Protein AF-A0A914P7C2-F1 (afdb_monomer_lite)

Structure (mmCIF, N/CA/C/O backbone):
data_AF-A0A914P7C2-F1
#
_entry.id   AF-A0A914P7C2-F1
#
loop_
_atom_site.group_PDB
_atom_site.id
_atom_site.type_symbol
_atom_site.label_atom_id
_atom_site.label_alt_id
_atom_site.label_comp_id
_atom_site.label_asym_id
_atom_site.label_entity_id
_atom_site.label_seq_id
_atom_site.pdbx_PDB_ins_code
_atom_site.Cartn_x
_atom_site.Cartn_y
_atom_site.Cartn_z
_atom_site.occupancy
_atom_site.B_iso_or_equiv
_atom_site.auth_seq_id
_atom_site.auth_comp_id
_atom_site.auth_asym_id
_atom_site.auth_atom_id
_atom_site.pdbx_PDB_model_num
ATOM 1 N N . MET A 1 1 ? 55.456 2.959 -79.360 1.00 59.44 1 MET A N 1
ATOM 2 C CA . MET A 1 1 ? 54.226 3.600 -78.839 1.00 59.44 1 MET A CA 1
ATOM 3 C C . MET A 1 1 ? 54.480 5.093 -78.739 1.00 59.44 1 MET A C 1
ATOM 5 O O . MET A 1 1 ? 55.578 5.455 -78.333 1.00 59.44 1 MET A O 1
ATOM 9 N N . SER A 1 2 ? 53.543 5.953 -79.143 1.00 79.12 2 SER A N 1
ATOM 10 C CA . SER A 1 2 ? 53.735 7.403 -79.007 1.00 79.12 2 SER A CA 1
ATOM 11 C C . SER A 1 2 ? 53.519 7.828 -77.549 1.00 79.12 2 SER A C 1
ATOM 13 O O . SER A 1 2 ? 52.722 7.223 -76.829 1.00 79.12 2 SER A O 1
ATOM 15 N N . ALA A 1 3 ? 54.220 8.874 -77.104 1.00 76.31 3 ALA A N 1
ATOM 16 C CA . ALA A 1 3 ? 54.061 9.436 -75.757 1.00 76.31 3 ALA A CA 1
ATOM 17 C C . ALA A 1 3 ? 52.601 9.835 -75.455 1.00 76.31 3 ALA A C 1
ATOM 19 O O . ALA A 1 3 ? 52.146 9.729 -74.320 1.00 76.31 3 ALA A O 1
ATOM 20 N N . LEU A 1 4 ? 51.842 10.202 -76.494 1.00 76.00 4 LEU A N 1
ATOM 21 C CA . LEU A 1 4 ? 50.405 10.468 -76.430 1.00 76.00 4 LEU A CA 1
ATOM 22 C C . LEU A 1 4 ? 49.600 9.227 -76.021 1.00 76.00 4 LEU A C 1
ATOM 24 O O . LEU A 1 4 ? 48.748 9.329 -75.146 1.00 76.00 4 LEU A O 1
ATOM 28 N N . THR A 1 5 ? 49.880 8.047 -76.585 1.00 77.81 5 THR A N 1
ATOM 29 C CA . THR A 1 5 ? 49.164 6.809 -76.220 1.00 77.81 5 THR A CA 1
ATOM 30 C C . THR A 1 5 ? 49.389 6.438 -74.754 1.00 77.81 5 THR A C 1
ATOM 32 O O . THR A 1 5 ? 48.445 6.056 -74.067 1.00 77.81 5 THR A O 1
ATOM 35 N N . VAL A 1 6 ? 50.618 6.606 -74.258 1.00 78.19 6 VAL A N 1
ATOM 36 C CA . VAL A 1 6 ? 50.958 6.364 -72.847 1.00 78.19 6 VAL A CA 1
ATOM 37 C C . VAL A 1 6 ? 50.268 7.392 -71.942 1.00 78.19 6 VAL A C 1
ATOM 39 O O . VAL A 1 6 ? 49.657 7.017 -70.945 1.00 78.19 6 VAL A O 1
ATOM 42 N N . PHE A 1 7 ? 50.273 8.675 -72.316 1.00 82.44 7 PHE A N 1
ATOM 43 C CA . PHE A 1 7 ? 49.591 9.737 -71.570 1.00 82.44 7 PHE A CA 1
ATOM 44 C C . PHE A 1 7 ? 48.075 9.505 -71.457 1.00 82.44 7 PHE A C 1
ATOM 46 O O . PHE A 1 7 ? 47.521 9.573 -70.360 1.00 82.44 7 PHE A O 1
ATOM 53 N N . PHE A 1 8 ? 47.402 9.170 -72.563 1.00 83.56 8 PHE A N 1
ATOM 54 C CA . PHE A 1 8 ? 45.964 8.883 -72.558 1.00 83.56 8 PHE A CA 1
ATOM 55 C C . PHE A 1 8 ? 45.612 7.614 -71.771 1.00 83.56 8 PHE A C 1
ATOM 57 O O . PHE A 1 8 ? 44.562 7.574 -71.129 1.00 83.56 8 PHE A O 1
ATOM 64 N N . PHE A 1 9 ? 46.485 6.603 -71.773 1.00 84.31 9 PHE A N 1
ATOM 65 C CA . PHE A 1 9 ? 46.316 5.400 -70.956 1.00 84.31 9 PHE A CA 1
ATOM 66 C C . PHE A 1 9 ? 46.342 5.728 -69.453 1.00 84.31 9 PHE A C 1
ATOM 68 O O . PHE A 1 9 ? 45.381 5.424 -68.746 1.00 84.31 9 PHE A O 1
ATOM 75 N N . PHE A 1 10 ? 47.364 6.455 -68.983 1.00 84.56 10 PHE A N 1
ATOM 76 C CA . PHE A 1 10 ? 47.454 6.891 -67.582 1.00 84.56 10 PHE A CA 1
ATOM 77 C C . PHE A 1 10 ? 46.309 7.828 -67.176 1.00 84.56 10 PHE A C 1
ATOM 79 O O . PHE A 1 10 ? 45.803 7.747 -66.056 1.00 84.56 10 PHE A O 1
ATOM 86 N N . GLN A 1 11 ? 45.870 8.712 -68.076 1.00 86.12 11 GLN A N 1
ATOM 87 C CA . GLN A 1 11 ? 44.734 9.595 -67.816 1.00 86.12 11 GLN A CA 1
ATOM 88 C C . GLN A 1 11 ? 43.430 8.801 -67.645 1.00 86.12 11 GLN A C 1
ATOM 90 O O . GLN A 1 11 ? 42.646 9.091 -66.743 1.00 86.12 11 GLN A O 1
ATOM 95 N N . ARG A 1 12 ? 43.212 7.764 -68.464 1.00 86.94 12 ARG A N 1
ATOM 96 C CA . ARG A 1 12 ? 42.046 6.876 -68.360 1.00 86.94 12 ARG A CA 1
ATOM 97 C C . ARG A 1 12 ? 42.055 6.057 -67.068 1.00 86.94 12 ARG A C 1
ATOM 99 O O . ARG A 1 12 ? 41.010 5.954 -66.431 1.00 86.94 12 ARG A O 1
ATOM 106 N N . GLU A 1 13 ? 43.201 5.517 -66.652 1.00 89.25 13 GLU A N 1
ATOM 107 C CA . GLU A 1 13 ? 43.320 4.807 -65.367 1.00 89.25 13 GLU A CA 1
ATOM 108 C C . GLU A 1 13 ? 43.038 5.721 -64.171 1.00 89.25 13 GLU A C 1
ATOM 110 O O . GLU A 1 13 ? 42.287 5.338 -63.276 1.00 89.25 13 GLU A O 1
ATOM 115 N N . LYS A 1 14 ? 43.557 6.957 -64.173 1.00 90.00 14 LYS A N 1
ATOM 116 C CA . LYS A 1 14 ? 43.258 7.946 -63.123 1.00 90.00 14 LYS A CA 1
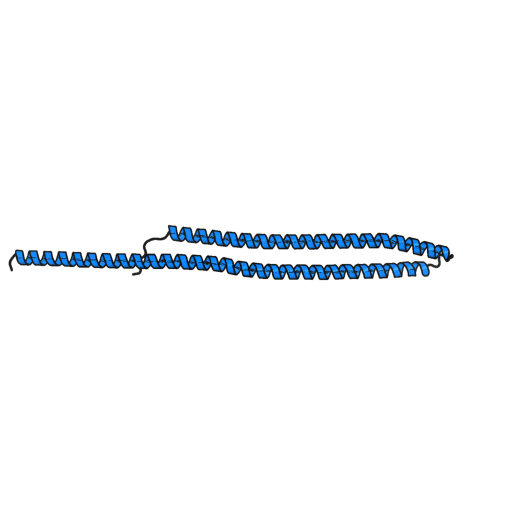ATOM 117 C C . LYS A 1 14 ? 41.770 8.271 -63.043 1.00 90.00 14 LYS A C 1
ATOM 119 O O . LYS A 1 14 ? 41.228 8.360 -61.944 1.00 90.00 14 LYS A O 1
ATOM 124 N N . ILE A 1 15 ? 41.111 8.424 -64.192 1.00 90.56 15 ILE A N 1
ATOM 125 C CA . ILE A 1 15 ? 39.665 8.658 -64.260 1.00 90.56 15 ILE A CA 1
ATOM 126 C C . ILE A 1 15 ? 38.902 7.457 -63.681 1.00 90.56 15 ILE A C 1
ATOM 128 O O . ILE A 1 15 ? 38.035 7.641 -62.833 1.00 90.56 15 ILE A O 1
ATOM 132 N N . LEU A 1 16 ? 39.243 6.228 -64.080 1.00 89.94 16 LEU A N 1
ATOM 133 C CA . LEU A 1 16 ? 38.602 5.013 -63.565 1.00 89.94 16 LEU A CA 1
ATOM 134 C C . LEU A 1 16 ? 38.805 4.838 -62.055 1.00 89.94 16 LEU A C 1
ATOM 136 O O . LEU A 1 16 ? 37.855 4.514 -61.345 1.00 89.94 16 LEU A O 1
ATOM 140 N N . LEU A 1 17 ? 40.012 5.101 -61.551 1.00 90.81 17 LEU A N 1
ATOM 141 C CA . LEU A 1 17 ? 40.320 5.032 -60.123 1.00 90.81 17 LEU A CA 1
ATOM 142 C C . LEU A 1 17 ? 39.567 6.111 -59.332 1.00 90.81 17 LEU A C 1
ATOM 144 O O . LEU A 1 17 ? 39.070 5.841 -58.239 1.00 90.81 17 LEU A O 1
ATOM 148 N N . TRP A 1 18 ? 39.405 7.310 -59.898 1.00 91.38 18 TRP A N 1
ATOM 149 C CA . TRP A 1 18 ? 38.552 8.354 -59.331 1.00 91.38 18 TRP A CA 1
ATOM 150 C C . TRP A 1 18 ? 37.076 7.929 -59.269 1.00 91.38 18 TRP A C 1
ATOM 152 O O . TRP A 1 18 ? 36.458 8.043 -58.214 1.00 91.38 18 TRP A O 1
ATOM 162 N N . TYR A 1 19 ? 36.522 7.359 -60.344 1.00 93.00 19 TYR A N 1
ATOM 163 C CA . TYR A 1 19 ? 35.145 6.845 -60.335 1.00 93.00 19 TYR A CA 1
ATOM 164 C C . TYR A 1 19 ? 34.950 5.707 -59.327 1.00 93.00 19 TYR A C 1
ATOM 166 O O . TYR A 1 19 ? 33.964 5.702 -58.591 1.00 93.00 19 TYR A O 1
ATOM 174 N N . LEU A 1 20 ? 35.893 4.765 -59.254 1.00 92.19 20 LEU A N 1
ATOM 175 C CA . LEU A 1 20 ? 35.826 3.642 -58.321 1.00 92.19 20 LEU A CA 1
ATOM 176 C C . LEU A 1 20 ? 35.884 4.124 -56.866 1.00 92.19 20 LEU A C 1
ATOM 178 O O . LEU A 1 20 ? 35.054 3.735 -56.049 1.00 92.19 20 LEU A O 1
ATOM 182 N N . THR A 1 21 ? 36.828 5.011 -56.544 1.00 91.56 21 THR A N 1
ATOM 183 C CA . THR A 1 21 ? 36.952 5.593 -55.197 1.00 91.56 21 THR A CA 1
ATOM 184 C C . THR A 1 21 ? 35.737 6.439 -54.815 1.00 91.56 21 THR A C 1
ATOM 186 O O . THR A 1 21 ? 35.291 6.362 -53.672 1.00 91.56 21 THR A O 1
ATOM 189 N N . ALA A 1 22 ? 35.158 7.198 -55.750 1.00 92.56 22 ALA A N 1
ATOM 190 C CA . ALA A 1 22 ? 33.919 7.941 -55.522 1.00 92.56 22 ALA A CA 1
ATOM 191 C C . ALA A 1 22 ? 32.724 7.007 -55.260 1.00 92.56 22 ALA A C 1
ATOM 193 O O . ALA A 1 22 ? 31.958 7.239 -54.325 1.00 92.56 22 ALA A O 1
ATOM 194 N N . SER A 1 23 ? 32.597 5.925 -56.032 1.00 94.00 23 SER A N 1
ATOM 195 C CA . SER A 1 23 ? 31.535 4.930 -55.860 1.00 94.00 23 SER A CA 1
ATOM 196 C C . SER A 1 23 ? 31.645 4.192 -54.522 1.00 94.00 23 SER A C 1
ATOM 198 O O . SER A 1 23 ? 30.653 4.096 -53.803 1.00 94.00 23 SER A O 1
ATOM 200 N N . ILE A 1 24 ? 32.851 3.762 -54.131 1.00 92.06 24 ILE A N 1
ATOM 201 C CA . ILE A 1 24 ? 33.096 3.120 -52.829 1.00 92.06 24 ILE A CA 1
ATOM 202 C C . ILE A 1 24 ? 32.783 4.085 -51.680 1.00 92.06 24 ILE A C 1
ATOM 204 O O . ILE A 1 24 ? 32.108 3.700 -50.732 1.00 92.06 24 ILE A O 1
ATOM 208 N N . ARG A 1 25 ? 33.212 5.352 -51.768 1.00 92.69 25 ARG A N 1
ATOM 209 C CA . ARG A 1 25 ? 32.885 6.366 -50.748 1.00 92.69 25 ARG A CA 1
ATOM 210 C C . ARG A 1 25 ? 31.382 6.582 -50.614 1.00 92.69 25 ARG A C 1
ATOM 212 O O . ARG A 1 25 ? 30.890 6.659 -49.495 1.00 92.69 25 ARG A O 1
ATOM 219 N N . SER A 1 26 ? 30.662 6.657 -51.734 1.00 93.94 26 SER A N 1
ATOM 220 C CA . SER A 1 26 ? 29.203 6.788 -51.718 1.00 93.94 26 SER A CA 1
ATOM 221 C C . SER A 1 26 ? 28.535 5.574 -51.079 1.00 93.94 26 SER A C 1
ATOM 223 O O . SER A 1 26 ? 27.607 5.748 -50.298 1.00 93.94 26 SER A O 1
ATOM 225 N N . LEU A 1 27 ? 29.006 4.361 -51.380 1.00 92.50 27 LEU A N 1
ATOM 226 C CA . LEU A 1 27 ? 28.456 3.139 -50.800 1.00 92.50 27 LEU A CA 1
ATOM 227 C C . LEU A 1 27 ? 28.681 3.086 -49.284 1.00 92.50 27 LEU A C 1
ATOM 229 O O . LEU A 1 27 ? 27.732 2.850 -48.545 1.00 92.50 27 LEU A O 1
ATOM 233 N N . VAL A 1 28 ? 29.904 3.368 -48.826 1.00 92.56 28 VAL A N 1
ATOM 234 C CA . VAL A 1 28 ? 30.242 3.402 -47.393 1.00 92.56 28 VAL A CA 1
ATOM 235 C C . VAL A 1 28 ? 29.433 4.478 -46.666 1.00 92.56 28 VAL A C 1
ATOM 237 O O . VAL A 1 28 ? 28.941 4.229 -45.567 1.00 92.56 28 VAL A O 1
ATOM 240 N N . SER A 1 29 ? 29.241 5.651 -47.280 1.00 91.12 29 SER A N 1
ATOM 241 C CA . SER A 1 29 ? 28.387 6.708 -46.724 1.00 91.12 29 SER A CA 1
ATOM 242 C C . SER A 1 29 ? 26.947 6.226 -46.557 1.00 91.12 29 SER A C 1
ATOM 244 O O . SER A 1 29 ? 26.407 6.312 -45.460 1.00 91.12 29 SER A O 1
ATOM 246 N N . ASN A 1 30 ? 26.357 5.646 -47.607 1.00 92.12 30 ASN A N 1
ATOM 247 C CA . ASN A 1 30 ? 24.984 5.142 -47.558 1.00 92.12 30 ASN A CA 1
ATOM 248 C C . ASN A 1 30 ? 24.820 4.046 -46.496 1.00 92.12 30 ASN A C 1
ATOM 250 O O . ASN A 1 30 ? 23.861 4.071 -45.733 1.00 92.12 30 ASN A O 1
ATOM 254 N N . GLN A 1 31 ? 25.772 3.113 -46.407 1.00 91.88 31 GLN A N 1
ATOM 255 C CA . GLN A 1 31 ? 25.755 2.059 -45.390 1.00 91.88 31 GLN A CA 1
ATOM 256 C C . GLN A 1 31 ? 25.860 2.627 -43.970 1.00 91.88 31 GLN A C 1
ATOM 258 O O . GLN A 1 31 ? 25.150 2.174 -43.076 1.00 91.88 31 GLN A O 1
ATOM 263 N N . THR A 1 32 ? 26.708 3.638 -43.767 1.00 92.00 32 THR A N 1
ATOM 264 C CA . THR A 1 32 ? 26.842 4.336 -42.478 1.00 92.00 32 THR A CA 1
ATOM 265 C C . THR A 1 32 ? 25.533 5.031 -42.097 1.00 92.00 32 THR A C 1
ATOM 267 O O . THR A 1 32 ? 25.097 4.939 -40.949 1.00 92.00 32 THR A O 1
ATOM 270 N N . ASP A 1 33 ? 24.864 5.679 -43.052 1.00 92.06 33 ASP A N 1
ATOM 271 C CA . ASP A 1 33 ? 23.585 6.358 -42.825 1.00 92.06 33 ASP A CA 1
ATOM 272 C C . ASP A 1 33 ? 22.452 5.372 -42.518 1.00 92.06 33 ASP A C 1
ATOM 274 O O . ASP A 1 33 ? 21.696 5.573 -41.564 1.00 92.06 33 ASP A O 1
ATOM 278 N N . GLU A 1 34 ? 22.335 4.291 -43.293 1.00 92.62 34 GLU A N 1
ATOM 279 C CA . GLU A 1 34 ? 21.343 3.235 -43.069 1.00 92.62 34 GLU A CA 1
ATOM 280 C C . GLU A 1 34 ? 21.534 2.570 -41.704 1.00 92.62 34 GLU A C 1
ATOM 282 O O . GLU A 1 34 ? 20.569 2.430 -40.946 1.00 92.62 34 GLU A O 1
ATOM 287 N N . TRP A 1 35 ? 22.776 2.220 -41.361 1.00 93.12 35 TRP A N 1
ATOM 288 C CA . TRP A 1 35 ? 23.108 1.630 -40.068 1.00 93.12 35 TRP A CA 1
ATOM 289 C C . TRP A 1 35 ? 22.781 2.579 -38.915 1.00 93.12 35 TRP A C 1
ATOM 291 O O . TRP A 1 35 ? 22.063 2.208 -37.986 1.00 93.12 35 TRP A O 1
ATOM 301 N N . SER A 1 36 ? 23.216 3.836 -39.017 1.00 90.81 36 SER A N 1
ATOM 302 C CA . SER A 1 36 ? 22.951 4.860 -38.003 1.00 90.81 36 SER A CA 1
ATOM 303 C C . SER A 1 36 ? 21.450 5.132 -37.829 1.00 90.81 36 SER A C 1
ATOM 305 O O . SER A 1 36 ? 20.978 5.345 -36.713 1.00 90.81 36 SER A O 1
ATOM 307 N N . ASN A 1 37 ? 20.668 5.117 -38.915 1.00 91.50 37 ASN A N 1
ATOM 308 C CA . ASN A 1 37 ? 19.209 5.242 -38.856 1.00 91.50 37 ASN A CA 1
ATOM 309 C C . ASN A 1 37 ? 18.554 4.040 -38.169 1.00 91.50 37 ASN A C 1
ATOM 311 O O . ASN A 1 37 ? 17.630 4.220 -37.374 1.00 91.50 37 ASN A O 1
ATOM 315 N N . ASN A 1 38 ? 19.023 2.827 -38.467 1.00 93.62 38 ASN A N 1
ATOM 316 C CA . ASN A 1 38 ? 18.517 1.619 -37.829 1.00 93.62 38 ASN A CA 1
ATOM 317 C C . ASN A 1 38 ? 18.796 1.631 -36.321 1.00 93.62 38 ASN A C 1
ATOM 319 O O . ASN A 1 38 ? 17.876 1.389 -35.542 1.00 93.62 38 ASN A O 1
ATOM 323 N N . LEU A 1 39 ? 20.016 1.997 -35.917 1.00 92.00 39 LEU A N 1
ATOM 324 C CA . LEU A 1 39 ? 20.395 2.096 -34.508 1.00 92.00 39 LEU A CA 1
ATOM 325 C C . LEU A 1 39 ? 19.504 3.095 -33.758 1.00 92.00 39 LEU A C 1
ATOM 327 O O . LEU A 1 39 ? 18.891 2.729 -32.762 1.00 92.00 39 LEU A O 1
ATOM 331 N N . ARG A 1 40 ? 19.313 4.307 -34.300 1.00 91.19 40 ARG A N 1
ATOM 332 C CA . ARG A 1 40 ? 18.415 5.315 -33.702 1.00 91.19 40 ARG A CA 1
ATOM 333 C C . ARG A 1 40 ? 16.975 4.827 -33.556 1.00 91.19 40 ARG A C 1
ATOM 335 O O . ARG A 1 40 ? 16.304 5.142 -32.573 1.00 91.19 40 ARG A O 1
ATOM 342 N N . ARG A 1 41 ? 16.469 4.079 -34.541 1.00 94.62 41 ARG A N 1
ATOM 343 C CA . ARG A 1 41 ? 15.129 3.483 -34.458 1.00 94.62 41 ARG A CA 1
ATOM 344 C C . ARG A 1 41 ? 15.068 2.448 -33.337 1.00 94.62 41 ARG A C 1
ATOM 346 O O . ARG A 1 41 ? 14.142 2.504 -32.538 1.00 94.62 41 ARG A O 1
ATOM 353 N N . GLN A 1 42 ? 16.048 1.549 -33.263 1.00 94.12 42 GLN A N 1
ATOM 354 C CA . GLN A 1 42 ? 16.113 0.530 -32.214 1.00 94.12 42 GLN A CA 1
ATOM 355 C C . GLN A 1 42 ? 16.226 1.153 -30.819 1.00 94.12 42 GLN A C 1
ATOM 357 O O . GLN A 1 42 ? 15.516 0.733 -29.912 1.00 94.12 42 GLN A O 1
ATOM 362 N N . GLU A 1 43 ? 17.051 2.186 -30.646 1.00 94.12 43 GLU A N 1
ATOM 363 C CA . GLU A 1 43 ? 17.157 2.931 -29.384 1.00 94.12 43 GLU A CA 1
ATOM 364 C C . GLU A 1 43 ? 15.805 3.512 -28.955 1.00 94.12 43 GLU A C 1
ATOM 366 O O . GLU A 1 43 ? 15.413 3.394 -27.794 1.00 94.12 43 GLU A O 1
ATOM 371 N N . LYS A 1 44 ? 15.057 4.096 -29.898 1.00 95.25 44 LYS A N 1
ATOM 372 C CA . LYS A 1 44 ? 13.716 4.624 -29.633 1.00 95.25 44 LYS A CA 1
ATOM 373 C C . LYS A 1 44 ? 12.714 3.521 -29.272 1.00 95.25 44 LYS A C 1
ATOM 375 O O . LYS A 1 44 ? 11.959 3.682 -28.319 1.00 95.25 44 LYS A O 1
ATOM 380 N N . GLU A 1 45 ? 12.704 2.415 -30.012 1.00 96.81 45 GLU A N 1
ATOM 381 C CA . GLU A 1 45 ? 11.828 1.267 -29.737 1.00 96.81 45 GLU A CA 1
ATOM 382 C C . GLU A 1 45 ? 12.109 0.670 -28.349 1.00 96.81 45 GLU A C 1
ATOM 384 O O . GLU A 1 45 ? 11.179 0.377 -27.597 1.00 96.81 45 GLU A O 1
ATOM 389 N N . LEU A 1 46 ? 13.387 0.540 -27.974 1.00 95.88 46 LEU A N 1
ATOM 390 C CA . LEU A 1 46 ? 13.795 0.074 -26.649 1.00 95.88 46 LEU A CA 1
ATOM 391 C C . LEU A 1 46 ? 13.337 1.030 -25.545 1.00 95.88 46 LEU A C 1
ATOM 393 O O . LEU A 1 46 ? 12.800 0.572 -24.539 1.00 95.88 46 LEU A O 1
ATOM 397 N N . PHE A 1 47 ? 13.499 2.338 -25.740 1.00 97.31 47 PHE A N 1
ATOM 398 C CA . PHE A 1 47 ? 13.023 3.356 -24.803 1.00 97.31 47 PHE A CA 1
ATOM 399 C C . PHE A 1 47 ? 11.501 3.297 -24.596 1.00 97.31 47 PHE A C 1
ATOM 401 O O . PHE A 1 47 ? 11.017 3.281 -23.462 1.00 97.31 47 PHE A O 1
ATOM 408 N N . GLU A 1 48 ? 10.724 3.220 -25.680 1.00 97.94 48 GLU A N 1
ATOM 409 C CA . GLU A 1 48 ? 9.263 3.104 -25.601 1.00 97.94 48 GLU A CA 1
ATOM 410 C C . GLU A 1 48 ? 8.841 1.813 -24.886 1.00 97.94 48 GLU A C 1
ATOM 412 O O . GLU A 1 48 ? 7.968 1.846 -24.013 1.00 97.94 48 GLU A O 1
ATOM 417 N N . LEU A 1 49 ? 9.512 0.694 -25.182 1.00 98.06 49 LEU A N 1
ATOM 418 C CA . LEU A 1 49 ? 9.287 -0.580 -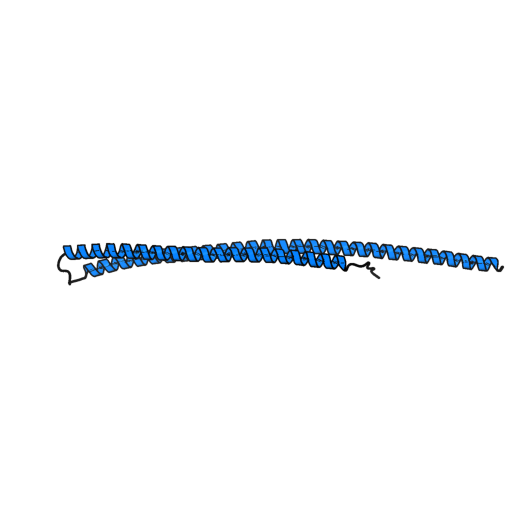24.504 1.00 98.06 49 LEU A CA 1
ATOM 419 C C . LEU A 1 49 ? 9.589 -0.489 -23.002 1.00 98.06 49 LEU A C 1
ATOM 421 O O . LEU A 1 49 ? 8.804 -0.986 -22.194 1.00 98.06 49 LEU A O 1
ATOM 425 N N . ARG A 1 50 ? 10.692 0.158 -22.608 1.00 97.88 50 ARG A N 1
ATOM 426 C CA . ARG A 1 50 ? 11.044 0.351 -21.193 1.00 97.88 50 ARG A CA 1
ATOM 427 C C . ARG A 1 50 ? 10.021 1.203 -20.458 1.00 97.88 50 ARG A C 1
ATOM 429 O O . ARG A 1 50 ? 9.588 0.816 -19.375 1.00 97.88 50 ARG A O 1
ATOM 436 N N . ARG A 1 51 ? 9.553 2.301 -21.057 1.00 98.19 51 ARG A N 1
ATOM 437 C CA . ARG A 1 51 ? 8.480 3.122 -20.469 1.00 98.19 51 ARG A CA 1
ATOM 438 C C . ARG A 1 51 ? 7.189 2.335 -20.270 1.00 98.19 51 ARG A C 1
ATOM 440 O O . ARG A 1 51 ? 6.554 2.476 -19.224 1.00 98.19 51 ARG A O 1
ATOM 447 N N . GLN A 1 52 ? 6.818 1.498 -21.239 1.00 98.44 52 GLN A N 1
ATOM 448 C CA . GLN A 1 52 ? 5.640 0.642 -21.116 1.00 98.44 52 GLN A CA 1
ATOM 449 C C . GLN A 1 52 ? 5.802 -0.368 -19.973 1.00 98.44 52 GLN A C 1
ATOM 451 O O . GLN A 1 52 ? 4.920 -0.464 -19.125 1.00 98.44 52 GLN A O 1
ATOM 456 N N . GLN A 1 53 ? 6.951 -1.047 -19.895 1.00 98.38 53 GLN A N 1
ATOM 457 C CA . GLN A 1 53 ? 7.250 -2.003 -18.823 1.00 98.38 53 GLN A CA 1
ATOM 458 C C . GLN A 1 53 ? 7.169 -1.360 -17.436 1.00 98.38 53 GLN A C 1
ATOM 460 O O . GLN A 1 53 ? 6.525 -1.918 -16.553 1.00 98.38 53 GLN A O 1
ATOM 465 N N . ILE A 1 54 ? 7.731 -0.158 -17.257 1.00 98.44 54 ILE A N 1
ATOM 466 C CA . ILE A 1 54 ? 7.634 0.587 -15.991 1.00 98.44 54 ILE A CA 1
ATOM 467 C C . ILE A 1 54 ? 6.166 0.844 -15.618 1.00 98.44 54 ILE A C 1
ATOM 469 O O . ILE A 1 54 ? 5.798 0.747 -14.445 1.00 98.44 54 ILE A O 1
ATOM 473 N N . SER A 1 55 ? 5.307 1.167 -16.592 1.00 98.19 55 SER A N 1
ATOM 474 C CA . SER A 1 55 ? 3.882 1.366 -16.310 1.00 98.19 55 SER A CA 1
ATOM 475 C C . SER A 1 55 ? 3.174 0.066 -15.942 1.00 98.19 55 SER A C 1
ATOM 477 O O . SER A 1 55 ? 2.434 0.057 -14.960 1.00 98.19 55 SER A O 1
ATOM 479 N N . ASP A 1 56 ? 3.422 -1.013 -16.682 1.00 98.44 56 ASP A N 1
ATOM 480 C CA . ASP A 1 56 ? 2.786 -2.314 -16.455 1.00 98.44 56 ASP A CA 1
ATOM 481 C C . ASP A 1 56 ? 3.186 -2.909 -15.094 1.00 98.44 56 ASP A C 1
ATOM 483 O O . ASP A 1 56 ? 2.339 -3.404 -14.344 1.00 98.44 56 ASP A O 1
ATOM 487 N N . GLU A 1 57 ? 4.473 -2.821 -14.739 1.00 98.25 57 GLU A N 1
ATOM 488 C CA . GLU A 1 57 ? 4.996 -3.246 -13.437 1.00 98.25 57 GLU A CA 1
ATOM 489 C C . GLU A 1 57 ? 4.350 -2.456 -12.299 1.00 98.25 57 GLU A C 1
ATOM 491 O O . GLU A 1 57 ? 3.890 -3.039 -11.314 1.00 98.25 57 GLU A O 1
ATOM 496 N N . TYR A 1 58 ? 4.251 -1.134 -12.450 1.00 98.56 58 TYR A N 1
ATOM 497 C CA . TYR A 1 58 ? 3.565 -0.287 -11.484 1.00 98.56 58 TYR A CA 1
ATOM 498 C C . TYR A 1 58 ? 2.087 -0.667 -11.324 1.00 98.56 58 TYR A C 1
ATOM 500 O O . TYR A 1 58 ? 1.608 -0.761 -10.193 1.00 98.56 58 TYR A O 1
ATOM 508 N N . ASP A 1 59 ? 1.356 -0.898 -12.418 1.00 98.50 59 ASP A N 1
ATOM 509 C CA . ASP A 1 59 ? -0.075 -1.211 -12.355 1.00 98.50 59 ASP A CA 1
ATOM 510 C C . ASP A 1 59 ? -0.306 -2.551 -11.635 1.00 98.50 59 ASP A C 1
ATOM 512 O O . ASP A 1 59 ? -1.210 -2.677 -10.797 1.00 98.50 59 ASP A O 1
ATOM 516 N N . LEU A 1 60 ? 0.566 -3.536 -11.880 1.00 98.50 60 LEU A N 1
ATOM 517 C CA . LEU A 1 60 ? 0.566 -4.807 -11.160 1.00 98.50 60 LEU A CA 1
ATOM 518 C C . LEU A 1 60 ? 0.882 -4.620 -9.670 1.00 98.50 60 LEU A C 1
ATOM 520 O O . LEU A 1 60 ? 0.152 -5.138 -8.819 1.00 98.50 60 LEU A O 1
ATOM 524 N N . LEU A 1 61 ? 1.940 -3.875 -9.341 1.00 98.56 61 LEU A N 1
ATOM 525 C CA . LEU A 1 61 ? 2.325 -3.597 -7.955 1.00 98.56 61 LEU A CA 1
ATOM 526 C C . LEU A 1 61 ? 1.219 -2.856 -7.203 1.00 98.56 61 LEU A C 1
ATOM 528 O O . LEU A 1 61 ? 0.903 -3.218 -6.069 1.00 98.56 61 LEU A O 1
ATOM 532 N N . LYS A 1 62 ? 0.574 -1.875 -7.840 1.00 98.56 62 LYS A N 1
ATOM 533 C CA . LYS A 1 62 ? -0.534 -1.116 -7.252 1.00 98.56 62 LYS A CA 1
ATOM 534 C C . LYS 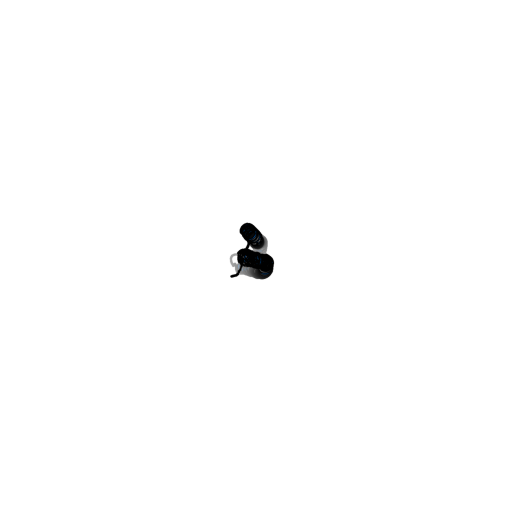A 1 62 ? -1.725 -2.016 -6.964 1.00 98.56 62 LYS A C 1
ATOM 536 O O . LYS A 1 62 ? -2.292 -1.941 -5.876 1.00 98.56 62 LYS A O 1
ATOM 541 N N . LYS A 1 63 ? -2.071 -2.915 -7.887 1.00 98.62 63 LYS A N 1
ATOM 542 C CA . LYS A 1 63 ? -3.127 -3.909 -7.664 1.00 98.62 63 LYS A CA 1
ATOM 543 C C . LYS A 1 63 ? -2.814 -4.808 -6.464 1.00 98.62 63 LYS A C 1
ATOM 545 O O . LYS A 1 63 ? -3.642 -4.929 -5.565 1.00 98.62 63 LYS A O 1
ATOM 550 N N . LEU A 1 64 ? -1.616 -5.395 -6.425 1.00 98.69 64 LEU A N 1
ATOM 551 C CA . LEU A 1 64 ? -1.190 -6.271 -5.327 1.00 98.69 64 LEU A CA 1
ATOM 552 C C . LEU A 1 64 ? -1.168 -5.537 -3.980 1.00 98.69 64 LEU A C 1
ATOM 554 O O . LEU A 1 64 ? -1.576 -6.098 -2.961 1.00 98.69 64 LEU A O 1
ATOM 558 N N . LEU A 1 65 ? -0.728 -4.277 -3.976 1.00 98.62 65 LEU A N 1
ATOM 559 C CA . LEU A 1 65 ? -0.734 -3.424 -2.795 1.00 98.62 65 LEU A CA 1
ATOM 560 C C . LEU A 1 65 ? -2.162 -3.203 -2.285 1.00 98.62 65 LEU A C 1
ATOM 562 O O . LEU A 1 65 ? -2.421 -3.450 -1.110 1.00 98.62 65 LEU A O 1
ATOM 566 N N . LEU A 1 66 ? -3.096 -2.799 -3.150 1.00 98.56 66 LEU A N 1
ATOM 567 C CA . LEU A 1 66 ? -4.494 -2.563 -2.770 1.00 98.56 66 LEU A CA 1
ATOM 568 C C . LEU A 1 66 ? -5.175 -3.835 -2.241 1.00 98.56 66 LEU A C 1
ATOM 570 O O . LEU A 1 66 ? -5.883 -3.783 -1.233 1.00 98.56 66 LEU A O 1
ATOM 574 N N . ASP A 1 67 ? -4.915 -4.988 -2.862 1.00 98.69 67 ASP A N 1
ATOM 575 C CA . ASP A 1 67 ? -5.425 -6.280 -2.391 1.00 98.69 67 ASP A CA 1
ATOM 576 C C . ASP A 1 67 ? -4.876 -6.623 -0.993 1.00 98.69 67 ASP A C 1
ATOM 578 O O . ASP A 1 67 ? -5.621 -7.037 -0.097 1.00 98.69 67 ASP A O 1
ATOM 582 N N . ALA A 1 68 ? -3.581 -6.392 -0.755 1.00 98.62 68 ALA A N 1
ATOM 583 C CA . ALA A 1 68 ? -2.971 -6.584 0.558 1.00 98.62 68 ALA A CA 1
ATOM 584 C C . ALA A 1 68 ? -3.537 -5.614 1.611 1.00 98.62 68 ALA A C 1
ATOM 586 O O . ALA A 1 68 ? -3.808 -6.021 2.744 1.00 98.62 68 ALA A O 1
ATOM 587 N N . GLN A 1 69 ? -3.748 -4.347 1.249 1.00 98.69 69 GLN A N 1
ATOM 588 C CA . GLN A 1 69 ? -4.337 -3.329 2.123 1.00 98.69 69 GLN A CA 1
ATOM 589 C C . GLN A 1 69 ? -5.771 -3.692 2.524 1.00 98.69 69 GLN A C 1
ATOM 591 O O . GLN A 1 69 ? -6.113 -3.638 3.710 1.00 98.69 69 GLN A O 1
ATOM 596 N N . LYS A 1 70 ? -6.582 -4.164 1.572 1.00 98.50 70 LYS A N 1
ATOM 597 C CA . LYS A 1 70 ? -7.928 -4.683 1.838 1.00 98.50 70 LYS A CA 1
ATOM 598 C C . LYS A 1 70 ? -7.899 -5.831 2.849 1.00 98.50 70 LYS A C 1
ATOM 600 O O . LYS A 1 70 ? -8.585 -5.764 3.867 1.00 98.50 70 LYS A O 1
ATOM 605 N N . ASN A 1 71 ? -7.041 -6.829 2.630 1.00 98.56 71 ASN A N 1
ATOM 606 C CA . ASN A 1 71 ? -6.899 -7.964 3.546 1.00 98.56 71 ASN A CA 1
ATOM 607 C C . ASN A 1 71 ? -6.471 -7.529 4.960 1.00 98.56 71 ASN A C 1
ATOM 609 O O . ASN A 1 71 ? -6.964 -8.060 5.958 1.00 98.56 71 ASN A O 1
ATOM 613 N N . GLN A 1 72 ? -5.576 -6.542 5.072 1.00 98.50 72 GLN A N 1
ATOM 614 C CA . GLN A 1 72 ? -5.173 -5.975 6.365 1.00 98.50 72 GLN A CA 1
ATOM 615 C C . GLN A 1 72 ? -6.345 -5.293 7.082 1.00 98.50 72 GLN A C 1
ATOM 617 O O . GLN A 1 72 ? -6.518 -5.488 8.287 1.00 98.50 72 GLN A O 1
ATOM 622 N N . MET A 1 73 ? -7.155 -4.521 6.352 1.00 98.31 73 MET A N 1
ATOM 623 C CA . MET A 1 73 ? -8.324 -3.839 6.905 1.00 98.31 73 MET A CA 1
ATOM 624 C C . MET A 1 73 ? -9.396 -4.832 7.366 1.00 98.31 73 MET A C 1
ATOM 626 O O . MET A 1 73 ? -9.927 -4.698 8.469 1.00 98.31 73 MET A O 1
ATOM 630 N N . ASP A 1 74 ? -9.680 -5.862 6.570 1.00 98.50 74 ASP A N 1
ATOM 631 C CA . ASP A 1 74 ? -10.661 -6.894 6.919 1.00 98.50 74 ASP A CA 1
ATOM 632 C C . ASP A 1 74 ? -10.205 -7.716 8.137 1.00 98.50 74 ASP A C 1
ATOM 634 O O . ASP A 1 74 ? -10.994 -7.997 9.048 1.00 98.50 74 ASP A O 1
ATOM 638 N N . SER A 1 75 ? -8.904 -8.016 8.227 1.00 98.38 75 SER A N 1
ATOM 639 C CA . SER A 1 75 ? -8.312 -8.641 9.414 1.00 98.38 75 SER A CA 1
ATOM 640 C C . SER A 1 75 ? -8.464 -7.764 10.661 1.00 98.38 75 SER A C 1
ATOM 642 O O . SER A 1 75 ? -8.824 -8.265 11.730 1.00 98.38 75 SER A O 1
ATOM 644 N N . LEU A 1 76 ? -8.224 -6.453 10.542 1.00 98.38 76 LEU A N 1
ATOM 645 C CA . LEU A 1 76 ? -8.396 -5.512 11.648 1.00 98.38 76 LEU A CA 1
ATOM 646 C C . LEU A 1 76 ? -9.861 -5.443 12.096 1.00 98.38 76 LEU A C 1
ATOM 648 O O . LEU A 1 76 ? -10.128 -5.564 13.290 1.00 98.38 76 LEU A O 1
ATOM 652 N N . LYS A 1 77 ? -10.810 -5.313 11.162 1.00 97.62 77 LYS A N 1
ATOM 653 C CA . LYS A 1 77 ? -12.252 -5.301 11.466 1.00 97.62 77 LYS A CA 1
ATOM 654 C C . LYS A 1 77 ? -12.677 -6.554 12.223 1.00 97.62 77 LYS A C 1
ATOM 656 O O . LYS A 1 77 ? -13.276 -6.441 13.287 1.00 97.62 77 LYS A O 1
ATOM 661 N N . THR A 1 78 ? -12.263 -7.727 11.746 1.00 98.44 78 THR A N 1
ATOM 662 C CA . THR A 1 78 ? -12.560 -9.009 12.403 1.00 98.44 78 THR A CA 1
ATOM 663 C C . THR A 1 78 ? -12.042 -9.036 13.846 1.00 98.44 78 THR A C 1
ATOM 665 O O . THR A 1 78 ? -12.753 -9.450 14.762 1.00 98.44 78 THR A O 1
ATOM 668 N N . LYS A 1 79 ? -10.815 -8.554 14.090 1.00 98.25 79 LYS A N 1
ATOM 669 C CA . LYS A 1 79 ? -10.252 -8.469 15.450 1.00 98.25 79 LYS A CA 1
ATOM 670 C C . LYS A 1 79 ? -11.061 -7.529 16.346 1.00 98.25 79 LYS A C 1
ATOM 672 O O . LYS A 1 79 ? -11.367 -7.890 17.479 1.00 98.25 79 LYS A O 1
ATOM 677 N N . LEU A 1 80 ? -11.439 -6.356 15.841 1.00 97.56 80 LEU A N 1
ATOM 678 C CA . LEU A 1 80 ? -12.220 -5.364 16.588 1.00 97.56 80 LEU A CA 1
ATOM 679 C C . LEU A 1 80 ? -13.641 -5.858 16.912 1.00 97.56 80 LEU A C 1
ATOM 681 O O . LEU A 1 80 ? -14.166 -5.587 17.996 1.00 97.56 80 LEU A O 1
ATOM 685 N N . GLU A 1 81 ? -14.257 -6.621 16.007 1.00 97.75 81 GLU A N 1
ATOM 686 C CA . GLU A 1 81 ? -15.543 -7.285 16.241 1.00 97.75 81 GLU A CA 1
ATOM 687 C C . GLU A 1 81 ? -15.447 -8.326 17.362 1.00 97.75 81 GLU A C 1
ATOM 689 O O . GLU A 1 81 ? -16.300 -8.351 18.256 1.00 97.75 81 GLU A O 1
ATOM 694 N N . VAL A 1 82 ? -14.385 -9.140 17.362 1.00 98.38 82 VAL A N 1
ATOM 695 C CA . VAL A 1 82 ? -14.108 -10.108 18.433 1.00 98.38 82 VAL A CA 1
ATOM 696 C C . VAL A 1 82 ? -13.876 -9.395 19.767 1.00 98.38 82 VAL A C 1
ATOM 698 O O . VAL A 1 82 ? -14.552 -9.731 20.737 1.00 98.38 82 VAL A O 1
ATOM 701 N N . GLU A 1 83 ? -13.030 -8.358 19.818 1.00 97.62 83 GLU A N 1
ATOM 702 C CA . GLU A 1 83 ? -12.803 -7.561 21.040 1.00 97.62 83 GLU A CA 1
ATOM 703 C C . GLU A 1 83 ? -14.117 -6.971 21.583 1.00 97.62 83 GLU A C 1
ATOM 705 O O . GLU A 1 83 ? -14.390 -7.013 22.785 1.00 97.62 83 GLU A O 1
ATOM 710 N N . THR A 1 84 ? -14.979 -6.466 20.696 1.00 97.81 84 THR A N 1
ATOM 711 C CA . THR A 1 84 ? -16.286 -5.905 21.068 1.00 97.81 84 THR A CA 1
ATOM 712 C C . THR A 1 84 ? -17.225 -6.967 21.634 1.00 97.81 84 THR A C 1
ATOM 714 O O . THR A 1 84 ? -17.939 -6.720 22.614 1.00 97.81 84 THR A O 1
ATOM 717 N N . ARG A 1 85 ? -17.257 -8.153 21.021 1.00 98.25 85 ARG A N 1
ATOM 718 C CA . ARG A 1 85 ? -18.060 -9.284 21.494 1.00 98.25 85 ARG A CA 1
ATOM 719 C C . ARG A 1 85 ? -17.584 -9.754 22.867 1.00 98.25 85 ARG A C 1
ATOM 721 O O . ARG A 1 85 ? -18.410 -9.939 23.763 1.00 98.25 85 ARG A O 1
ATOM 728 N N . ASP A 1 86 ? -16.278 -9.894 23.039 1.00 98.19 86 ASP A N 1
ATOM 729 C CA . ASP A 1 86 ? -15.673 -10.389 24.270 1.00 98.19 86 ASP A CA 1
ATOM 730 C C . ASP A 1 86 ? -15.869 -9.385 25.418 1.00 98.19 86 ASP A C 1
ATOM 732 O O . ASP A 1 86 ? -16.230 -9.787 26.527 1.00 98.19 86 ASP A O 1
ATOM 736 N N . LEU A 1 87 ? -15.787 -8.073 25.145 1.00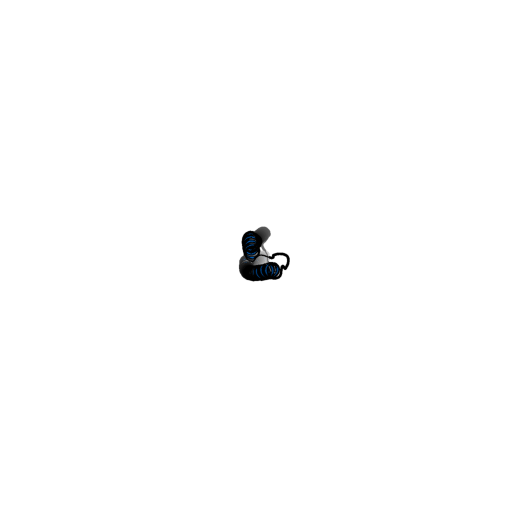 98.25 87 LEU A N 1
ATOM 737 C CA . LEU A 1 87 ? -16.144 -7.032 26.116 1.00 98.25 87 LEU A CA 1
ATOM 738 C C . LEU A 1 87 ? -17.608 -7.160 26.562 1.00 98.25 87 LEU A C 1
ATOM 740 O O . LEU A 1 87 ? -17.889 -7.173 27.759 1.00 98.25 87 LEU A O 1
ATOM 744 N N . LYS A 1 88 ? -18.559 -7.298 25.628 1.00 97.50 88 LYS A N 1
ATOM 745 C CA . LYS A 1 88 ? -19.986 -7.473 25.971 1.00 97.50 88 LYS A CA 1
ATOM 746 C C . LYS A 1 88 ? -20.217 -8.726 26.822 1.00 97.50 88 LYS A C 1
ATOM 748 O O . LYS A 1 88 ? -21.007 -8.692 27.772 1.00 97.50 88 LYS A O 1
ATOM 753 N N . GLN A 1 89 ? -19.522 -9.820 26.511 1.00 98.25 89 GLN A N 1
ATOM 754 C CA . GLN A 1 89 ? -19.595 -11.050 27.294 1.00 98.25 89 GLN A CA 1
ATOM 755 C C . GLN A 1 89 ? -19.025 -10.851 28.707 1.00 98.25 89 GLN A C 1
ATOM 757 O O . GLN A 1 89 ? -19.659 -11.265 29.680 1.00 98.25 89 GLN A O 1
ATOM 762 N N . ALA A 1 90 ? -17.882 -10.174 28.841 1.00 98.06 90 ALA A N 1
ATOM 763 C CA . ALA A 1 90 ? -17.275 -9.851 30.131 1.00 98.06 90 ALA A CA 1
ATOM 764 C C . ALA A 1 90 ? -18.187 -8.959 30.991 1.00 98.06 90 ALA A C 1
ATOM 766 O O . ALA A 1 90 ? -18.394 -9.250 32.169 1.00 98.06 90 ALA A O 1
ATOM 767 N N . GLN A 1 91 ? -18.806 -7.936 30.394 1.00 97.88 91 GLN A N 1
ATOM 768 C CA . GLN A 1 91 ? -19.779 -7.066 31.066 1.00 97.88 91 GLN A CA 1
ATOM 769 C C . GLN A 1 91 ? -20.995 -7.854 31.575 1.00 97.88 91 GLN A C 1
ATOM 771 O O . GLN A 1 91 ? -21.422 -7.675 32.717 1.00 97.88 91 GLN A O 1
ATOM 776 N N . THR A 1 92 ? -21.519 -8.777 30.762 1.00 97.12 92 THR A N 1
ATOM 777 C CA . THR A 1 92 ? -22.643 -9.644 31.154 1.00 97.12 92 THR A CA 1
ATOM 778 C C . THR A 1 92 ? -22.264 -10.542 32.332 1.00 97.12 92 THR A C 1
ATOM 780 O O . THR A 1 92 ? -22.978 -10.572 33.333 1.00 97.12 92 THR A O 1
ATOM 783 N N . ARG A 1 93 ? -21.107 -11.217 32.258 1.00 97.44 93 ARG A N 1
ATOM 784 C CA . ARG A 1 93 ? -20.594 -12.072 33.343 1.00 97.44 93 ARG A CA 1
ATOM 785 C C . ARG A 1 93 ? -20.406 -11.287 34.640 1.00 97.44 93 ARG A C 1
ATOM 787 O O . ARG A 1 93 ? -20.877 -11.731 35.681 1.00 97.44 93 ARG A O 1
ATOM 794 N N . LYS A 1 94 ? -19.793 -10.102 34.567 1.00 96.50 94 LYS A N 1
ATOM 795 C CA . LYS A 1 94 ? -19.600 -9.217 35.723 1.00 96.50 94 LYS A CA 1
ATOM 796 C C . LYS A 1 94 ? -20.930 -8.798 36.346 1.00 96.50 94 LYS A C 1
ATOM 798 O O . LYS A 1 94 ? -21.082 -8.871 37.555 1.00 96.50 94 LYS A O 1
ATOM 803 N N . SER A 1 95 ? -21.916 -8.412 35.536 1.00 95.31 95 SER A N 1
ATOM 804 C CA . SER A 1 95 ? -23.233 -8.022 36.053 1.00 95.31 95 SER A CA 1
ATOM 805 C C . SER A 1 95 ? -23.961 -9.174 36.756 1.00 95.31 95 SER A C 1
ATOM 807 O O . SER A 1 95 ? -24.668 -8.934 37.737 1.00 95.31 95 SER A O 1
ATOM 809 N N . MET A 1 96 ? -23.824 -10.406 36.252 1.00 96.12 96 MET A N 1
ATOM 810 C CA . MET A 1 96 ? -24.394 -11.597 36.891 1.00 96.12 96 MET A CA 1
ATOM 811 C C . MET A 1 96 ? -23.688 -11.910 38.213 1.00 96.12 96 MET A C 1
ATOM 813 O O . MET A 1 96 ? -24.358 -12.141 39.217 1.00 96.12 96 MET A O 1
ATOM 817 N N . GLU A 1 97 ? -22.355 -11.873 38.221 1.00 96.12 97 GLU A N 1
ATOM 818 C CA . GLU A 1 97 ? -21.540 -12.137 39.408 1.00 96.12 97 GLU A CA 1
ATOM 819 C C . GLU A 1 97 ? -21.783 -11.096 40.510 1.00 96.12 97 GLU A C 1
ATOM 821 O O . GLU A 1 97 ? -22.069 -11.471 41.642 1.00 96.12 97 GLU A O 1
ATOM 826 N N . ASP A 1 98 ? -21.804 -9.803 40.173 1.00 94.88 98 ASP A N 1
ATOM 827 C CA . ASP A 1 98 ? -22.112 -8.724 41.120 1.00 94.88 98 ASP A CA 1
ATOM 828 C C . ASP A 1 98 ? -23.502 -8.914 41.763 1.00 94.88 98 ASP A C 1
ATOM 830 O O . ASP A 1 98 ? -23.675 -8.723 42.966 1.00 94.88 98 ASP A O 1
ATOM 834 N N . THR A 1 99 ? -24.505 -9.329 40.976 1.00 93.19 99 THR A N 1
ATOM 835 C CA . THR A 1 99 ? -25.858 -9.600 41.500 1.00 93.19 99 THR A CA 1
ATOM 836 C C . THR A 1 99 ? -25.840 -10.799 42.451 1.00 93.19 99 THR A C 1
ATOM 838 O O . THR A 1 99 ? -26.375 -10.721 43.557 1.00 93.19 99 THR A O 1
ATOM 841 N N . ARG A 1 100 ? -25.155 -11.881 42.062 1.00 94.75 100 ARG A N 1
ATOM 842 C CA . ARG A 1 100 ? -25.013 -13.099 42.868 1.00 94.75 100 ARG A CA 1
ATOM 843 C C . ARG A 1 100 ? -24.269 -12.845 44.183 1.00 94.75 100 ARG A C 1
ATOM 845 O O . ARG A 1 100 ? -24.611 -13.440 45.204 1.00 94.75 100 ARG A O 1
ATOM 852 N N . GLN A 1 101 ? -23.271 -11.964 44.182 1.00 93.94 101 GLN A N 1
ATOM 853 C CA . GLN A 1 101 ? -22.541 -11.573 45.390 1.00 93.94 101 GLN A CA 1
ATOM 854 C C . GLN A 1 101 ? -23.445 -10.844 46.388 1.00 93.94 101 GLN A C 1
ATOM 856 O O . GLN A 1 101 ? -23.429 -11.181 47.569 1.00 93.94 101 GLN A O 1
ATOM 861 N N . ILE A 1 102 ? -24.290 -9.917 45.921 1.00 92.50 102 ILE A N 1
ATOM 862 C CA . ILE A 1 102 ? -25.249 -9.201 46.782 1.00 92.50 102 ILE A CA 1
ATOM 863 C C . ILE A 1 102 ? -26.319 -10.154 47.335 1.00 92.50 102 ILE A C 1
ATOM 865 O O . ILE A 1 102 ? -26.719 -10.043 48.495 1.00 92.50 102 ILE A O 1
ATOM 869 N N . GLU A 1 103 ? -26.782 -11.113 46.531 1.00 89.44 103 GLU A N 1
ATOM 870 C CA . GLU A 1 103 ? -27.764 -12.110 46.969 1.00 89.44 103 GLU A CA 1
ATOM 871 C C . GLU A 1 103 ? -27.219 -13.002 48.093 1.00 89.44 103 GLU A C 1
ATOM 873 O O . GLU A 1 103 ? -27.913 -13.218 49.096 1.00 89.44 103 GLU A O 1
ATOM 878 N N . ASN A 1 104 ? -25.969 -13.454 47.954 1.00 92.81 104 ASN A N 1
ATOM 879 C CA . ASN A 1 104 ? -25.285 -14.324 48.914 1.00 92.81 104 ASN A CA 1
ATOM 880 C C . ASN A 1 104 ? -24.714 -13.587 50.135 1.00 92.81 104 ASN A C 1
ATOM 882 O O . ASN A 1 104 ? -24.281 -14.240 51.088 1.00 92.81 104 ASN A O 1
ATOM 886 N N . ASP A 1 105 ? -24.726 -12.252 50.137 1.00 92.38 105 ASP A N 1
ATOM 887 C CA . ASP A 1 105 ? -24.267 -11.452 51.266 1.00 92.38 105 ASP A CA 1
ATOM 888 C C . ASP A 1 105 ? -25.205 -11.634 52.475 1.00 92.38 105 ASP A C 1
ATOM 890 O O . ASP A 1 105 ? -26.377 -11.232 52.477 1.00 92.38 105 ASP A O 1
ATOM 894 N N . ARG A 1 106 ? -24.675 -12.284 53.519 1.00 89.81 106 ARG A N 1
ATOM 895 C CA . ARG A 1 106 ? -25.382 -12.564 54.779 1.00 89.81 106 ARG A CA 1
ATOM 896 C C . ARG A 1 106 ? -25.430 -11.357 55.715 1.00 89.81 106 ARG A C 1
ATOM 898 O O . ARG A 1 106 ? -26.198 -11.381 56.670 1.00 89.81 106 ARG A O 1
ATOM 905 N N . THR A 1 107 ? -24.644 -10.311 55.456 1.00 88.25 107 THR A N 1
ATOM 906 C CA . THR A 1 107 ? -24.630 -9.088 56.276 1.00 88.25 107 THR A CA 1
ATOM 907 C C . THR A 1 107 ? -25.845 -8.191 56.013 1.00 88.25 107 THR A C 1
ATOM 909 O O . THR A 1 107 ? -26.147 -7.304 56.810 1.00 88.25 107 THR A O 1
ATOM 912 N N . ILE A 1 108 ? -26.588 -8.438 54.926 1.00 85.00 108 ILE A N 1
ATOM 913 C CA . ILE A 1 108 ? -27.779 -7.674 54.540 1.00 85.00 108 ILE A CA 1
ATOM 914 C C . ILE A 1 108 ? -29.042 -8.408 54.992 1.00 85.00 108 ILE A C 1
ATOM 916 O O . ILE A 1 108 ? -29.522 -9.322 54.320 1.00 85.00 108 ILE A O 1
ATOM 920 N N . ALA A 1 109 ? -29.600 -7.993 56.128 1.00 80.81 109 ALA A N 1
ATOM 921 C CA . ALA A 1 109 ? -30.744 -8.673 56.737 1.00 80.81 109 ALA A CA 1
ATOM 922 C C . ALA A 1 109 ? -32.093 -8.373 56.050 1.00 80.81 109 ALA A C 1
ATOM 924 O O . ALA A 1 109 ? -32.989 -9.213 56.065 1.00 80.81 109 ALA A O 1
ATOM 925 N N . SER A 1 110 ? -32.257 -7.191 55.438 1.00 88.88 110 SER A N 1
ATOM 926 C CA . SER A 1 110 ? -33.533 -6.769 54.841 1.00 88.88 110 SER A CA 1
ATOM 927 C C . SER A 1 110 ? -33.566 -6.962 53.326 1.00 88.88 110 SER A C 1
ATOM 929 O O . SER A 1 110 ? -32.660 -6.535 52.608 1.00 88.88 110 SER A O 1
ATOM 931 N N . ARG A 1 111 ? -34.672 -7.527 52.824 1.00 88.12 111 ARG A N 1
ATOM 932 C CA . ARG A 1 111 ? -34.955 -7.649 51.385 1.00 88.12 111 ARG A CA 1
ATOM 933 C C . ARG A 1 111 ? -34.931 -6.290 50.677 1.00 88.12 111 ARG A C 1
ATOM 935 O O . ARG A 1 111 ? -34.377 -6.196 49.588 1.00 88.12 111 ARG A O 1
ATOM 942 N N . ALA A 1 112 ? -35.467 -5.250 51.318 1.00 91.19 112 ALA A N 1
ATOM 943 C CA . ALA A 1 112 ? -35.486 -3.895 50.766 1.00 91.19 112 ALA A CA 1
ATOM 944 C C . ALA A 1 112 ? -34.068 -3.318 50.600 1.00 91.19 112 ALA A C 1
ATOM 946 O O . ALA A 1 112 ? -33.771 -2.672 49.600 1.00 91.19 112 ALA A O 1
ATOM 947 N N . GLU A 1 113 ? -33.168 -3.606 51.546 1.00 91.56 113 GLU A N 1
ATOM 948 C CA . GLU A 1 113 ? -31.768 -3.175 51.464 1.00 91.56 113 GLU A CA 1
ATOM 949 C C . GLU A 1 113 ? -31.007 -3.939 50.367 1.00 91.56 113 GLU A C 1
ATOM 951 O O . GLU A 1 113 ? -30.244 -3.331 49.616 1.00 91.56 113 GLU A O 1
ATOM 956 N N . LYS A 1 114 ? -31.255 -5.252 50.212 1.00 92.06 114 LYS A N 1
ATOM 957 C CA . LYS A 1 114 ? -30.687 -6.041 49.101 1.00 92.06 114 LYS A CA 1
ATOM 958 C C . LYS A 1 114 ? -31.106 -5.473 47.749 1.00 92.06 114 LYS A C 1
ATOM 960 O O . LYS A 1 114 ? -30.265 -5.270 46.878 1.00 92.06 114 LYS A O 1
ATOM 965 N N . GLU A 1 115 ? -32.390 -5.168 47.585 1.00 92.62 115 GLU A N 1
ATOM 966 C CA . GLU A 1 115 ? -32.923 -4.599 46.347 1.00 92.62 115 GLU A CA 1
ATOM 967 C C . GLU A 1 115 ? -32.347 -3.204 46.059 1.00 92.62 115 GLU A C 1
ATOM 969 O O . GLU A 1 115 ? -31.949 -2.927 44.922 1.00 92.62 115 GLU A O 1
ATOM 974 N N . ARG A 1 116 ? -32.183 -2.365 47.096 1.00 95.00 116 ARG A N 1
ATOM 975 C CA . ARG A 1 116 ? -31.497 -1.070 46.975 1.00 95.00 116 ARG A CA 1
ATOM 976 C C . ARG A 1 116 ? -30.056 -1.240 46.484 1.00 95.00 116 ARG A C 1
ATOM 978 O O . ARG A 1 116 ? -29.678 -0.602 45.502 1.00 95.00 116 ARG A O 1
ATOM 985 N N . ARG A 1 117 ? -29.274 -2.148 47.086 1.00 94.00 117 ARG A N 1
ATOM 986 C CA . ARG A 1 117 ? -27.879 -2.410 46.673 1.00 94.00 117 ARG A CA 1
ATOM 987 C C . ARG A 1 117 ? -27.758 -2.980 45.265 1.00 94.00 117 ARG A C 1
ATOM 989 O O . ARG A 1 117 ? -26.835 -2.603 44.539 1.00 94.00 117 ARG A O 1
ATOM 996 N N . VAL A 1 118 ? -28.679 -3.854 44.852 1.00 93.75 118 VAL A N 1
ATOM 997 C CA . VAL A 1 118 ? -28.729 -4.356 43.469 1.00 93.75 118 VAL A CA 1
ATOM 998 C C . VAL A 1 118 ? -28.970 -3.201 42.496 1.00 93.75 118 VAL A C 1
ATOM 1000 O O . VAL A 1 118 ? -28.292 -3.124 41.471 1.00 93.75 118 VAL A O 1
ATOM 1003 N N . LYS A 1 119 ? -29.893 -2.282 42.809 1.00 95.00 119 LYS A N 1
ATOM 1004 C CA . LYS A 1 119 ? -30.174 -1.112 41.964 1.00 95.00 119 LYS A CA 1
ATOM 1005 C C . LYS A 1 119 ? -28.961 -0.185 41.846 1.00 95.00 119 LYS A C 1
ATOM 1007 O O . LYS A 1 119 ? -28.540 0.110 40.730 1.00 95.00 119 LYS A O 1
ATOM 1012 N N . GLU A 1 120 ? -28.355 0.195 42.969 1.00 95.12 120 GLU A N 1
ATOM 1013 C CA . GLU A 1 120 ? -27.146 1.035 43.003 1.00 95.12 120 GLU A CA 1
ATOM 1014 C C . GLU A 1 120 ? -25.991 0.397 42.210 1.00 95.12 120 GLU A C 1
ATOM 1016 O O . GLU A 1 120 ? -25.314 1.053 41.415 1.00 95.12 120 GLU A O 1
ATOM 1021 N N . THR A 1 121 ? -25.799 -0.916 42.363 1.00 95.19 121 THR A N 1
ATOM 1022 C CA . THR A 1 121 ? -24.768 -1.671 41.639 1.00 95.19 121 THR A CA 1
ATOM 1023 C C . THR A 1 121 ? -25.032 -1.719 40.137 1.00 95.19 121 THR A C 1
ATOM 1025 O O . THR A 1 121 ? -24.103 -1.526 39.351 1.00 95.19 121 THR A O 1
ATOM 1028 N N . LYS A 1 122 ? -26.286 -1.913 39.714 1.00 94.56 122 LYS A N 1
ATOM 1029 C CA . LYS A 1 122 ? -26.673 -1.871 38.295 1.00 94.56 122 LYS A CA 1
ATOM 1030 C C . LYS A 1 122 ? -26.438 -0.491 37.684 1.00 94.56 122 LYS A C 1
ATOM 1032 O O . LYS A 1 122 ? -25.882 -0.408 36.591 1.00 94.56 122 LYS A O 1
ATOM 1037 N N . GLU A 1 123 ? -26.798 0.582 38.386 1.00 96.31 123 GLU A N 1
ATOM 1038 C CA . GLU A 1 123 ? -26.548 1.958 37.935 1.00 96.31 123 GLU A CA 1
ATOM 1039 C C . GLU A 1 123 ? -25.046 2.250 37.805 1.00 96.31 123 GLU A C 1
ATOM 1041 O O . GLU A 1 123 ? -24.598 2.803 36.795 1.00 96.31 123 GLU A O 1
ATOM 1046 N N . ARG A 1 124 ? -24.243 1.815 38.786 1.00 96.06 124 ARG A N 1
ATOM 1047 C CA . ARG A 1 124 ? -22.776 1.918 38.743 1.00 96.06 124 ARG A CA 1
ATOM 1048 C C . ARG A 1 124 ? -22.191 1.134 37.565 1.00 96.06 124 ARG A C 1
ATOM 1050 O O . ARG A 1 124 ? -21.348 1.662 36.839 1.00 96.06 124 ARG A O 1
ATOM 1057 N N . ASN A 1 125 ? -22.634 -0.105 37.360 1.00 96.19 125 ASN A N 1
ATOM 1058 C CA . ASN A 1 125 ? -22.166 -0.954 36.266 1.00 96.19 125 ASN A CA 1
ATOM 1059 C C . ASN A 1 125 ? -22.546 -0.385 34.898 1.00 96.19 125 ASN A C 1
ATOM 1061 O O . ASN A 1 125 ? -21.713 -0.400 33.999 1.00 96.19 125 ASN A O 1
ATOM 1065 N N . LEU A 1 126 ? -23.744 0.187 34.743 1.00 96.25 126 LEU A N 1
ATOM 1066 C CA . LEU A 1 126 ? -24.155 0.823 33.492 1.00 96.25 126 LEU A CA 1
ATOM 1067 C C . LEU A 1 126 ? -23.207 1.963 33.097 1.00 96.25 126 LEU A C 1
ATOM 1069 O O . LEU A 1 126 ? -22.748 2.000 31.956 1.00 96.25 126 LEU A O 1
ATOM 1073 N N . LYS A 1 127 ? -22.870 2.855 34.040 1.00 97.19 127 LYS A N 1
ATOM 1074 C CA . LYS A 1 127 ? -21.917 3.951 33.791 1.00 97.19 127 LYS A CA 1
ATOM 1075 C C . LYS A 1 127 ? -20.552 3.414 33.363 1.00 97.19 127 LYS A C 1
ATOM 1077 O O . LYS A 1 127 ? -20.017 3.845 32.347 1.00 97.19 127 LYS A O 1
ATOM 1082 N N . LEU A 1 128 ? -20.027 2.432 34.097 1.00 97.19 128 LEU A N 1
ATOM 1083 C CA . LEU A 1 128 ? -18.749 1.795 33.780 1.00 97.19 128 LEU A CA 1
ATOM 1084 C C . LEU A 1 128 ? -18.762 1.159 32.379 1.00 97.19 128 LEU A C 1
ATOM 1086 O O . LEU A 1 128 ? -17.855 1.388 31.586 1.00 97.19 128 LEU A O 1
ATOM 1090 N N . PHE A 1 129 ? -19.809 0.400 32.051 1.00 98.25 129 PHE A N 1
ATOM 1091 C CA . PHE A 1 129 ? -19.910 -0.316 30.781 1.00 98.25 129 PHE A CA 1
ATOM 1092 C C . PHE A 1 129 ? -20.019 0.613 29.578 1.00 98.25 129 PHE A C 1
ATOM 1094 O O . PHE A 1 129 ? -19.489 0.295 28.512 1.00 98.25 129 PHE A O 1
ATOM 1101 N N . VAL A 1 130 ? -20.703 1.747 29.736 1.00 97.75 130 VAL A N 1
ATOM 1102 C CA . VAL A 1 130 ? -20.768 2.785 28.704 1.00 97.75 130 VAL A CA 1
ATOM 1103 C C . VAL A 1 130 ? -19.381 3.370 28.453 1.00 97.75 130 VAL A C 1
ATOM 1105 O O . VAL A 1 130 ? -18.967 3.448 27.299 1.00 97.75 130 VAL A O 1
ATOM 1108 N N . GLU A 1 131 ? -18.639 3.719 29.504 1.00 97.94 131 GLU A N 1
ATOM 1109 C CA . GLU A 1 131 ? -17.292 4.284 29.362 1.00 97.94 131 GLU A CA 1
ATOM 1110 C C . GLU A 1 131 ? -16.288 3.279 28.774 1.00 97.94 131 GLU A C 1
ATOM 1112 O O . GLU A 1 131 ? -15.517 3.626 27.881 1.00 97.94 131 GLU A O 1
ATOM 1117 N N . GLU A 1 132 ? -16.344 2.005 29.173 1.00 97.94 132 GLU A N 1
ATOM 1118 C CA . GLU A 1 132 ? -15.533 0.939 28.564 1.00 97.94 132 GLU A CA 1
ATOM 1119 C C . GLU A 1 132 ? -15.812 0.788 27.063 1.00 97.94 132 GLU A C 1
ATOM 1121 O O . GLU A 1 132 ? -14.881 0.686 26.263 1.00 97.94 132 GLU A O 1
ATOM 1126 N N . ARG A 1 133 ? -17.091 0.813 26.663 1.00 97.81 133 ARG A N 1
ATOM 1127 C CA . ARG A 1 133 ? -17.486 0.727 25.249 1.00 97.81 133 ARG A CA 1
ATOM 1128 C C . ARG A 1 133 ? -17.033 1.948 24.459 1.00 97.81 133 ARG A C 1
ATOM 1130 O O . ARG A 1 133 ? -16.530 1.777 23.354 1.00 97.81 133 ARG A O 1
ATOM 1137 N N . LYS A 1 134 ? -17.167 3.157 25.017 1.00 98.12 134 LYS A N 1
ATOM 1138 C CA . LYS A 1 134 ? -16.655 4.388 24.392 1.00 98.12 134 LYS A CA 1
ATOM 1139 C C . LYS A 1 134 ? -15.146 4.318 24.190 1.00 98.12 134 LYS A C 1
ATOM 1141 O O . LYS A 1 134 ? -14.663 4.612 23.103 1.00 98.12 134 LYS A O 1
ATOM 1146 N N . ARG A 1 135 ? -14.405 3.883 25.212 1.00 98.00 135 ARG A N 1
ATOM 1147 C CA . ARG A 1 135 ? -12.949 3.730 25.130 1.00 98.00 135 ARG A CA 1
ATOM 1148 C C . ARG A 1 135 ? -12.550 2.712 24.063 1.00 98.00 135 ARG A C 1
ATOM 1150 O O . ARG A 1 135 ? -11.609 2.968 23.317 1.00 98.00 135 ARG A O 1
ATOM 1157 N N . LEU A 1 136 ? -13.255 1.583 23.979 1.00 97.94 136 LEU A N 1
ATOM 1158 C CA . LEU A 1 136 ? -12.996 0.577 22.950 1.00 97.94 136 LEU A CA 1
ATOM 1159 C C . LEU A 1 136 ? -13.313 1.107 21.544 1.00 97.94 136 LEU A C 1
ATOM 1161 O O . LEU A 1 136 ? -12.513 0.901 20.638 1.00 97.94 136 LEU A O 1
ATOM 1165 N N . ALA A 1 137 ? -14.425 1.827 21.372 1.00 97.38 137 ALA A N 1
ATOM 1166 C CA . ALA A 1 137 ? -14.798 2.435 20.095 1.00 97.38 137 ALA A CA 1
ATOM 1167 C C . ALA A 1 137 ? -13.769 3.479 19.631 1.00 97.38 137 ALA A C 1
ATOM 1169 O O . ALA A 1 137 ? -13.300 3.406 18.502 1.00 97.38 137 ALA A O 1
ATOM 1170 N N . MET A 1 138 ? -13.338 4.374 20.526 1.00 98.25 138 MET A N 1
ATOM 1171 C CA . MET A 1 138 ? -12.286 5.355 20.236 1.00 98.25 138 MET A CA 1
ATOM 1172 C C . MET A 1 138 ? -10.965 4.668 19.855 1.00 98.25 138 MET A C 1
ATOM 1174 O O . MET A 1 138 ? -10.309 5.042 18.890 1.00 98.25 138 MET A O 1
ATOM 1178 N N . LYS A 1 139 ? -10.575 3.614 20.586 1.00 97.56 139 LYS A N 1
ATOM 1179 C CA . LYS A 1 139 ? -9.382 2.821 20.256 1.00 97.56 139 LYS A CA 1
ATOM 1180 C C . LYS A 1 139 ? -9.501 2.182 18.863 1.00 97.56 139 LYS A C 1
ATOM 1182 O O . LYS A 1 139 ? -8.532 2.187 18.109 1.00 97.56 139 LYS A O 1
ATOM 1187 N N . ALA A 1 140 ? -10.667 1.627 18.531 1.00 97.44 140 ALA A N 1
ATOM 1188 C CA . ALA A 1 140 ? -10.940 1.017 17.233 1.00 97.44 140 ALA A CA 1
ATOM 1189 C C . ALA A 1 140 ? -10.817 2.032 16.085 1.00 97.44 140 ALA A C 1
ATOM 1191 O O . ALA A 1 140 ? -10.154 1.743 15.090 1.00 97.44 140 ALA A O 1
ATOM 1192 N N . GLU A 1 141 ? -11.396 3.220 16.261 1.00 98.12 141 GLU A N 1
ATOM 1193 C CA . GLU A 1 141 ? -11.332 4.327 15.303 1.00 98.12 141 GLU A CA 1
ATOM 1194 C C . GLU A 1 141 ? -9.886 4.773 15.055 1.00 98.12 141 GLU A C 1
ATOM 1196 O O . GLU A 1 141 ? -9.436 4.777 13.911 1.00 98.12 141 GLU A O 1
ATOM 1201 N N . ILE A 1 142 ? -9.111 5.007 16.122 1.00 98.25 142 ILE A N 1
ATOM 1202 C CA . ILE A 1 142 ? -7.690 5.378 16.020 1.00 98.25 142 ILE A CA 1
ATOM 1203 C C . ILE A 1 142 ? -6.890 4.312 15.258 1.00 98.25 142 ILE A C 1
ATOM 1205 O O . ILE A 1 142 ? -6.065 4.643 14.407 1.00 98.25 142 ILE A O 1
ATOM 1209 N N . HIS A 1 143 ? -7.113 3.024 15.535 1.00 97.56 143 HIS A N 1
ATOM 1210 C CA . HIS A 1 143 ? -6.404 1.954 14.827 1.00 97.56 143 HIS A CA 1
ATOM 1211 C C . HIS A 1 143 ? -6.755 1.894 13.338 1.00 97.56 143 HIS A C 1
ATOM 1213 O O . HIS A 1 143 ? -5.869 1.657 12.515 1.00 97.56 143 HIS A O 1
ATOM 1219 N N . GLN A 1 144 ? -8.024 2.105 12.984 1.00 97.94 144 GLN A N 1
ATOM 1220 C CA . GLN A 1 144 ? -8.454 2.154 11.587 1.00 97.94 144 GLN A CA 1
ATOM 1221 C C . GLN A 1 144 ? -7.871 3.372 10.867 1.00 97.94 144 GLN A C 1
ATOM 1223 O O . GLN A 1 144 ? -7.362 3.230 9.757 1.00 97.94 144 GLN A O 1
ATOM 1228 N N . GLU A 1 145 ? -7.879 4.541 11.506 1.00 98.31 145 GLU A N 1
ATOM 1229 C CA . GLU A 1 145 ? -7.307 5.770 10.955 1.00 98.31 145 GLU A CA 1
ATOM 1230 C C . GLU A 1 145 ? -5.797 5.635 10.725 1.00 98.31 145 GLU A C 1
ATOM 1232 O O . GLU A 1 145 ? -5.306 5.935 9.638 1.00 98.31 145 GLU A O 1
ATOM 1237 N N . GLN A 1 146 ? -5.056 5.110 11.705 1.00 98.38 146 GLN A N 1
ATOM 1238 C CA . GLN A 1 146 ? -3.618 4.863 11.570 1.00 98.38 146 GLN A CA 1
ATOM 1239 C C . GLN A 1 146 ? -3.304 3.897 10.425 1.00 98.38 146 GLN A C 1
ATOM 1241 O O . GLN A 1 146 ? -2.356 4.121 9.668 1.00 98.38 146 GLN A O 1
ATOM 1246 N N . LEU A 1 147 ? -4.091 2.826 10.286 1.00 98.50 147 LEU A N 1
ATOM 1247 C CA . LEU A 1 147 ? -3.899 1.863 9.208 1.00 98.50 147 LEU A CA 1
ATOM 1248 C C . LEU A 1 147 ? -4.204 2.488 7.839 1.00 98.50 147 LEU A C 1
ATOM 1250 O O . LEU A 1 147 ? -3.396 2.336 6.926 1.00 98.50 147 LEU A O 1
ATOM 1254 N N . ASN A 1 148 ? -5.300 3.244 7.724 1.00 98.31 148 ASN A N 1
ATOM 1255 C CA . ASN A 1 148 ? -5.656 3.977 6.508 1.00 98.31 148 ASN A CA 1
ATOM 1256 C C . ASN A 1 148 ? -4.577 4.985 6.117 1.00 98.31 148 ASN A C 1
ATOM 1258 O O . ASN A 1 148 ? -4.175 5.035 4.959 1.00 98.31 148 ASN A O 1
ATOM 1262 N N . LYS A 1 149 ? -4.057 5.753 7.080 1.00 98.62 149 LYS A N 1
ATOM 1263 C CA . LYS A 1 149 ? -2.976 6.708 6.831 1.00 98.62 149 LYS A CA 1
ATOM 1264 C C . LYS A 1 149 ? -1.746 6.011 6.248 1.00 98.62 149 LYS A C 1
ATOM 1266 O O . LYS A 1 149 ? -1.217 6.455 5.234 1.00 98.62 149 LYS A O 1
ATOM 1271 N N . ARG A 1 150 ? -1.340 4.880 6.837 1.00 98.50 150 ARG A N 1
ATOM 1272 C CA . ARG A 1 150 ? -0.231 4.071 6.314 1.00 98.50 150 ARG A CA 1
ATOM 1273 C C . ARG A 1 150 ? -0.519 3.552 4.903 1.00 98.50 150 ARG A C 1
ATOM 1275 O O . ARG A 1 150 ? 0.388 3.508 4.080 1.00 98.50 150 ARG A O 1
ATOM 1282 N N . HIS A 1 151 ? -1.753 3.134 4.624 1.00 98.69 151 HIS A N 1
ATOM 1283 C CA . HIS A 1 151 ? -2.154 2.666 3.294 1.00 98.69 151 HIS A CA 1
ATOM 1284 C C . HIS A 1 151 ? -2.043 3.772 2.242 1.00 98.69 151 HIS A C 1
ATOM 1286 O O . HIS A 1 151 ? -1.469 3.529 1.181 1.00 98.69 151 HIS A O 1
ATOM 1292 N N . THR A 1 152 ? -2.503 4.984 2.554 1.00 98.56 152 THR A N 1
ATOM 1293 C CA . THR A 1 152 ? -2.350 6.154 1.678 1.00 98.56 152 THR A CA 1
ATOM 1294 C C . THR A 1 152 ? -0.878 6.475 1.429 1.00 98.56 152 THR A C 1
ATOM 1296 O O . THR A 1 152 ? -0.466 6.586 0.281 1.00 98.56 152 THR A O 1
ATOM 1299 N N . GLU A 1 153 ? -0.058 6.529 2.483 1.00 98.62 153 GLU A N 1
ATOM 1300 C CA . GLU A 1 153 ? 1.381 6.800 2.358 1.00 98.62 153 GLU A CA 1
ATOM 1301 C C . GLU A 1 153 ? 2.095 5.766 1.471 1.00 98.62 153 GLU A C 1
ATOM 1303 O O . GLU A 1 153 ? 2.952 6.128 0.670 1.00 98.62 153 GLU A O 1
ATOM 1308 N N . GLN A 1 154 ? 1.731 4.484 1.570 1.00 98.56 154 GLN A N 1
ATOM 1309 C CA . GLN A 1 154 ? 2.288 3.428 0.716 1.00 98.56 154 GLN A CA 1
ATOM 1310 C C . GLN A 1 154 ? 1.942 3.622 -0.765 1.00 98.56 154 GLN A C 1
ATOM 1312 O O . GLN A 1 154 ? 2.799 3.401 -1.619 1.00 98.56 154 GLN A O 1
ATOM 1317 N N . VAL A 1 155 ? 0.707 4.033 -1.072 1.00 98.56 155 VAL A N 1
ATOM 1318 C CA . VAL A 1 155 ? 0.288 4.322 -2.453 1.00 98.56 155 VAL A CA 1
ATOM 1319 C C . VAL A 1 155 ? 1.020 5.554 -2.982 1.00 98.56 155 VAL A C 1
ATOM 1321 O O . VAL A 1 155 ? 1.561 5.505 -4.083 1.00 98.56 155 VAL A O 1
ATOM 1324 N N . ASP A 1 156 ? 1.120 6.615 -2.181 1.00 98.56 156 ASP A N 1
ATOM 1325 C CA . ASP A 1 156 ? 1.840 7.834 -2.557 1.00 98.56 156 ASP A CA 1
ATOM 1326 C C . ASP A 1 156 ? 3.326 7.564 -2.831 1.00 98.56 156 ASP A C 1
ATOM 1328 O O . ASP A 1 156 ? 3.913 8.142 -3.748 1.00 98.56 156 ASP A O 1
ATOM 1332 N N . ILE A 1 157 ? 3.959 6.694 -2.036 1.00 98.50 157 ILE A N 1
ATOM 1333 C CA . ILE A 1 157 ? 5.347 6.272 -2.259 1.00 98.50 157 ILE A CA 1
ATOM 1334 C C . ILE A 1 157 ? 5.468 5.541 -3.597 1.00 98.50 157 ILE A C 1
ATOM 1336 O O . ILE A 1 157 ? 6.326 5.912 -4.396 1.00 98.50 157 ILE A O 1
ATOM 1340 N N . LEU A 1 158 ? 4.591 4.572 -3.872 1.00 98.38 158 LEU A N 1
ATOM 1341 C CA . LEU A 1 158 ? 4.608 3.817 -5.127 1.00 98.38 158 LEU A CA 1
ATOM 1342 C C . LEU A 1 158 ? 4.398 4.730 -6.349 1.00 98.38 158 LEU A C 1
ATOM 1344 O O . LEU A 1 158 ? 5.092 4.601 -7.358 1.00 98.38 158 LEU A O 1
ATOM 1348 N N . ASP A 1 159 ? 3.484 5.697 -6.248 1.00 98.38 159 ASP A N 1
ATOM 1349 C CA . ASP A 1 159 ? 3.225 6.686 -7.300 1.00 98.38 159 ASP A CA 1
ATOM 1350 C C . ASP A 1 159 ? 4.464 7.570 -7.556 1.00 98.38 159 ASP A C 1
ATOM 1352 O O . ASP A 1 159 ? 4.820 7.837 -8.708 1.00 98.38 159 ASP A O 1
ATOM 1356 N N . ARG A 1 160 ? 5.181 7.973 -6.496 1.00 98.50 160 ARG A N 1
ATOM 1357 C CA . ARG A 1 160 ? 6.447 8.720 -6.616 1.00 98.50 160 ARG A CA 1
ATOM 1358 C C . ARG A 1 160 ? 7.572 7.879 -7.208 1.00 98.50 160 ARG A C 1
ATOM 1360 O O . ARG A 1 160 ? 8.375 8.410 -7.970 1.00 98.50 160 ARG A O 1
ATOM 1367 N N . GLU A 1 161 ? 7.666 6.603 -6.850 1.00 98.12 161 GLU A N 1
ATOM 1368 C CA . GLU A 1 161 ? 8.671 5.688 -7.401 1.00 98.12 161 GLU A CA 1
ATOM 1369 C C . GLU A 1 161 ? 8.466 5.476 -8.903 1.00 98.12 161 GLU A C 1
ATOM 1371 O O . GLU A 1 161 ? 9.432 5.590 -9.658 1.00 98.12 161 GLU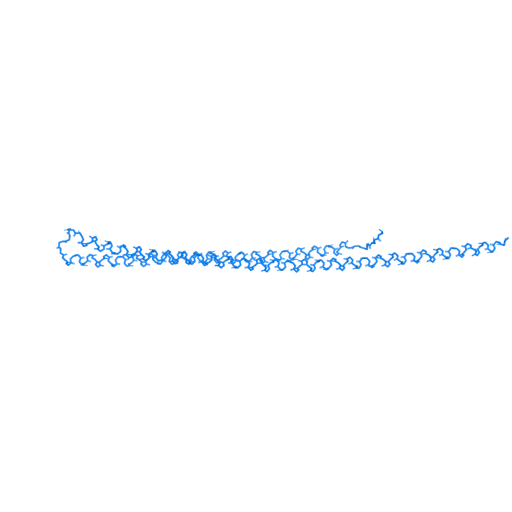 A O 1
ATOM 1376 N N . L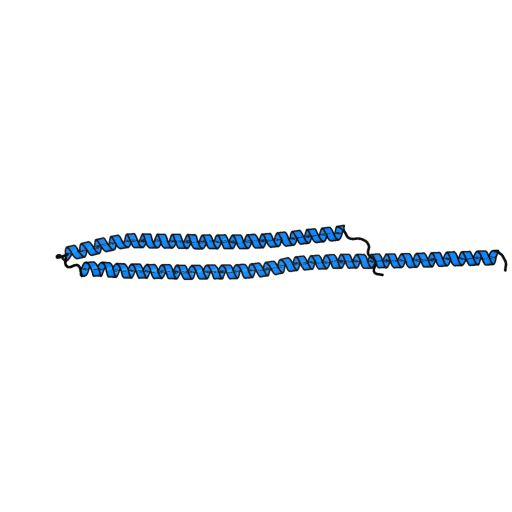YS A 1 162 ? 7.215 5.304 -9.358 1.00 98.00 162 LYS A N 1
ATOM 1377 C CA . LYS A 1 162 ? 6.882 5.269 -10.793 1.00 98.00 162 LYS A CA 1
ATOM 1378 C C . LYS A 1 162 ? 7.339 6.535 -11.511 1.00 98.00 162 LYS A C 1
ATOM 1380 O O . LYS A 1 162 ? 7.982 6.454 -12.556 1.00 98.00 162 LYS A O 1
ATOM 1385 N N . ALA A 1 163 ? 6.999 7.703 -10.962 1.00 98.31 163 ALA A N 1
ATOM 1386 C CA . ALA A 1 163 ? 7.340 8.984 -11.573 1.00 98.31 163 ALA A CA 1
ATOM 1387 C C . ALA A 1 163 ? 8.860 9.149 -11.724 1.00 98.31 163 ALA A C 1
ATOM 1389 O O . ALA A 1 163 ? 9.333 9.483 -12.807 1.00 98.31 163 ALA A O 1
ATOM 1390 N N . LYS A 1 164 ? 9.624 8.823 -10.673 1.00 98.31 164 LYS A N 1
ATOM 1391 C CA . LYS A 1 164 ? 11.093 8.850 -10.705 1.00 98.31 164 LYS A CA 1
ATOM 1392 C C . LYS A 1 164 ? 11.679 7.878 -11.727 1.00 98.31 164 LYS A C 1
ATOM 1394 O O . LYS A 1 164 ? 12.633 8.228 -12.409 1.00 98.31 164 LYS A O 1
ATOM 1399 N N . ALA A 1 165 ? 11.130 6.667 -11.831 1.00 98.12 165 ALA A N 1
ATOM 1400 C CA . ALA A 1 165 ? 11.602 5.674 -12.794 1.00 98.12 165 ALA A CA 1
ATOM 1401 C C . ALA A 1 165 ? 11.393 6.141 -14.244 1.00 98.12 165 ALA A C 1
ATOM 1403 O O . ALA A 1 165 ? 12.295 6.004 -15.067 1.00 98.12 165 ALA A O 1
ATOM 1404 N N . LEU A 1 166 ? 10.236 6.742 -14.545 1.00 98.19 166 LEU A N 1
ATOM 1405 C CA . LEU A 1 166 ? 9.961 7.310 -15.867 1.00 98.19 166 LEU A CA 1
ATOM 1406 C C . LEU A 1 166 ? 10.860 8.510 -16.180 1.00 98.19 166 LEU A C 1
ATOM 1408 O O . LEU A 1 166 ? 11.409 8.576 -17.275 1.00 98.19 166 LEU A O 1
ATOM 1412 N N . GLU A 1 167 ? 11.041 9.425 -15.227 1.00 98.00 167 GLU A N 1
ATOM 1413 C CA . GLU A 1 167 ? 11.920 10.589 -15.392 1.00 98.00 167 GLU A CA 1
ATOM 1414 C C . GLU A 1 167 ? 13.371 10.163 -15.653 1.00 98.00 167 GLU A C 1
ATOM 1416 O O . GLU A 1 167 ? 14.017 10.671 -16.568 1.00 98.00 167 GLU A O 1
ATOM 1421 N N . GLN A 1 168 ? 13.871 9.177 -14.902 1.00 97.06 168 GLN A N 1
ATOM 1422 C CA . GLN A 1 168 ? 15.211 8.637 -15.111 1.00 97.06 168 GLN A CA 1
ATOM 1423 C C . GLN A 1 168 ? 15.363 8.014 -16.504 1.00 97.06 168 GLN A C 1
ATOM 1425 O O . GLN A 1 168 ? 16.378 8.232 -17.161 1.00 97.06 168 GLN A O 1
ATOM 1430 N N . GLU A 1 169 ? 14.365 7.263 -16.973 1.00 97.31 169 GLU A N 1
ATOM 1431 C CA . GLU A 1 169 ? 14.393 6.662 -18.309 1.00 97.31 169 GLU A CA 1
ATOM 1432 C C . GLU A 1 169 ? 14.368 7.732 -19.416 1.00 97.31 169 GLU A C 1
ATOM 1434 O O . GLU A 1 169 ? 15.091 7.628 -20.408 1.00 97.31 169 GLU A O 1
ATOM 1439 N N . GLU A 1 170 ? 13.604 8.811 -19.226 1.00 96.75 170 GLU A N 1
ATOM 1440 C CA . GLU A 1 170 ? 13.593 9.967 -20.130 1.00 96.75 170 GLU A CA 1
ATOM 1441 C C . GLU A 1 170 ? 14.949 10.687 -20.169 1.00 96.75 170 GLU A C 1
ATOM 1443 O O . GLU A 1 170 ? 15.425 11.052 -21.250 1.00 96.75 170 GLU A O 1
ATOM 1448 N N . MET A 1 171 ? 15.604 10.851 -19.017 1.00 96.62 171 MET A N 1
ATOM 1449 C CA . MET A 1 171 ? 16.960 11.399 -18.945 1.00 96.62 171 MET A CA 1
ATOM 1450 C C . MET A 1 171 ? 17.973 10.505 -19.663 1.00 96.62 171 MET A C 1
ATOM 1452 O O . MET A 1 171 ? 18.723 11.001 -20.505 1.00 96.62 171 MET A O 1
ATOM 1456 N N . ASN A 1 172 ? 17.950 9.195 -19.402 1.00 94.12 172 ASN A N 1
ATOM 1457 C CA . ASN A 1 172 ? 18.850 8.225 -20.031 1.00 94.12 172 ASN A CA 1
ATOM 1458 C C . ASN A 1 172 ? 18.717 8.244 -21.561 1.00 94.12 172 ASN A C 1
ATOM 1460 O O . ASN A 1 172 ? 19.714 8.274 -22.284 1.00 94.12 172 ASN A O 1
ATOM 1464 N N . HIS A 1 173 ? 17.482 8.268 -22.071 1.00 95.19 173 HIS A N 1
ATOM 1465 C CA . HIS A 1 173 ? 17.234 8.327 -23.509 1.00 95.19 173 HIS A CA 1
ATOM 1466 C C . HIS A 1 173 ? 17.739 9.635 -24.125 1.00 95.19 173 HIS A C 1
ATOM 1468 O O . HIS A 1 173 ? 18.365 9.630 -25.185 1.00 95.19 173 HIS A O 1
ATOM 1474 N N . ARG A 1 174 ? 17.529 10.765 -23.440 1.00 94.50 174 ARG A N 1
ATOM 1475 C CA . ARG A 1 174 ? 18.049 12.062 -23.882 1.00 94.50 174 ARG A CA 1
ATOM 1476 C C . ARG A 1 174 ? 19.577 12.067 -23.952 1.00 94.50 174 ARG A C 1
ATOM 1478 O O . ARG A 1 174 ? 20.132 12.610 -24.906 1.00 94.50 174 ARG A O 1
ATOM 1485 N N . GLU A 1 175 ? 20.251 11.474 -22.972 1.00 92.56 175 GLU A N 1
ATOM 1486 C CA . GLU A 1 175 ? 21.710 11.340 -22.964 1.00 92.56 175 GLU A CA 1
ATOM 1487 C C . GLU A 1 175 ? 22.213 10.450 -24.109 1.00 92.56 175 GLU A C 1
ATOM 1489 O O . GLU A 1 175 ? 23.156 10.837 -24.799 1.00 92.56 175 GLU A O 1
ATOM 1494 N N . SER A 1 176 ? 21.547 9.321 -24.375 1.00 90.56 176 SER A N 1
ATOM 1495 C CA . SER A 1 176 ? 21.846 8.444 -25.521 1.00 90.56 176 SER A CA 1
ATOM 1496 C C . SER A 1 176 ? 21.736 9.194 -26.854 1.00 90.56 176 SER A C 1
ATOM 1498 O O . SER A 1 176 ? 22.669 9.154 -27.658 1.00 90.56 176 SER A O 1
ATOM 1500 N N . ILE A 1 177 ? 20.677 9.989 -27.051 1.00 89.81 177 ILE A N 1
ATOM 1501 C CA . ILE A 1 177 ? 20.523 10.820 -28.256 1.00 89.81 177 ILE A CA 1
ATOM 1502 C C . ILE A 1 177 ? 21.670 11.832 -28.388 1.00 89.81 177 ILE A C 1
ATOM 1504 O O . ILE A 1 177 ? 22.204 12.014 -29.480 1.00 89.81 177 ILE A O 1
ATOM 1508 N N . LEU A 1 178 ? 22.057 12.500 -27.295 1.00 90.12 178 LEU A N 1
ATOM 1509 C CA . LEU A 1 178 ? 23.141 13.491 -27.307 1.00 90.12 178 LEU A CA 1
ATOM 1510 C C . LEU A 1 178 ? 24.520 12.863 -27.559 1.00 90.12 178 LEU A C 1
ATOM 1512 O O . LEU A 1 178 ? 25.394 13.515 -28.129 1.00 90.12 178 LEU A O 1
ATOM 1516 N N . ALA A 1 179 ? 24.719 11.615 -27.135 1.00 88.94 179 ALA A N 1
ATOM 1517 C CA . ALA A 1 179 ? 25.952 10.866 -27.346 1.00 88.94 179 ALA A CA 1
ATOM 1518 C C . ALA A 1 179 ? 26.041 10.211 -28.738 1.00 88.94 179 ALA A C 1
ATOM 1520 O O . ALA A 1 179 ? 27.133 9.792 -29.134 1.00 88.94 179 ALA A O 1
ATOM 1521 N N . SER A 1 180 ? 24.924 10.141 -29.472 1.00 84.31 180 SER A N 1
ATOM 1522 C CA . SER A 1 180 ? 24.816 9.469 -30.769 1.00 84.31 180 SER A CA 1
ATOM 1523 C C . SER A 1 180 ? 25.766 10.068 -31.813 1.00 84.31 180 SER A C 1
ATOM 1525 O O . SER A 1 180 ? 25.850 11.286 -31.998 1.00 84.31 180 SER A O 1
ATOM 1527 N N . LYS A 1 181 ? 26.493 9.198 -32.520 1.00 84.19 181 LYS A N 1
ATOM 1528 C CA . LYS A 1 181 ? 27.422 9.548 -33.605 1.00 84.19 181 LYS A CA 1
ATOM 1529 C C . LYS A 1 181 ? 27.168 8.638 -34.810 1.00 84.19 181 LYS A C 1
ATOM 1531 O O . LYS A 1 181 ? 26.593 7.568 -34.635 1.00 84.19 181 LYS A O 1
ATOM 1536 N N . PRO A 1 182 ? 27.566 9.039 -36.032 1.00 81.25 182 PRO A N 1
ATOM 1537 C CA . PRO A 1 182 ? 27.505 8.149 -37.184 1.00 81.25 182 PRO A CA 1
ATOM 1538 C C . PRO A 1 182 ? 28.338 6.894 -36.925 1.00 81.25 182 PRO A C 1
ATOM 1540 O O . PRO A 1 182 ? 29.524 6.990 -36.603 1.00 81.25 182 PRO A O 1
ATOM 1543 N N . GLU A 1 183 ? 27.708 5.736 -37.075 1.00 77.88 183 GLU A N 1
ATOM 1544 C CA . GLU A 1 183 ? 28.322 4.430 -36.870 1.00 77.88 183 GLU A CA 1
ATOM 1545 C C . GLU A 1 183 ? 28.240 3.611 -38.152 1.00 77.88 183 GLU A C 1
ATOM 1547 O O . GLU A 1 183 ? 27.222 3.596 -38.845 1.00 77.88 183 GLU A O 1
ATOM 1552 N N . SER A 1 184 ? 29.330 2.916 -38.461 1.00 73.88 184 SER A N 1
ATOM 1553 C CA . SER A 1 184 ? 29.416 1.981 -39.576 1.00 73.88 184 SER A CA 1
ATOM 1554 C C . SER A 1 184 ? 29.725 0.591 -39.043 1.00 73.88 184 SER A C 1
ATOM 1556 O O . SER A 1 184 ? 30.653 0.437 -38.246 1.00 73.88 184 SER A O 1
ATOM 1558 N N . ILE A 1 185 ? 29.009 -0.421 -39.522 1.00 72.25 185 ILE A N 1
ATOM 1559 C CA . ILE A 1 185 ? 29.398 -1.816 -39.319 1.00 72.25 185 ILE A CA 1
ATOM 1560 C C . ILE A 1 185 ? 30.411 -2.211 -40.404 1.00 72.25 185 ILE A C 1
ATOM 1562 O O . ILE A 1 185 ? 30.182 -1.942 -41.585 1.00 72.25 185 ILE A O 1
ATOM 1566 N N . VAL A 1 186 ? 31.548 -2.782 -39.997 1.00 62.88 186 VAL A N 1
ATOM 1567 C CA . VAL A 1 186 ? 32.640 -3.239 -40.880 1.00 62.88 186 VAL A CA 1
ATOM 1568 C C . VAL A 1 186 ? 32.812 -4.741 -40.736 1.00 62.88 186 VAL A C 1
ATOM 1570 O O . VAL A 1 186 ? 32.816 -5.207 -39.575 1.00 62.88 186 VAL A O 1
#

Foldseek 3Di:
DDPVVVVVVVVVVVVVVVVVVVVVVVVQVVQLVVVLVVVLVVLVVVLVVQLVVLVVVLVVVLVVLVVVLVVVLVVLVVVLVVVLVVLVVVLVVVLVVLLVCLVPDPVDPDPVVSVVSNVVVVVVSVVVSVVVNVVSVVVSVVVSVVSVVVSVVVNVVSVVVSVVSSVVSVVVSVVCVVPRDRDHDD

Secondary structure (DSSP, 8-state):
--HHHHHHHHHHHHHHHHHHHHHHHHHHHHHHHHHHHHHHHHHHHHHHHHHHHHHHHHHHHHHHHHHHHHHHHHHHHHHHHHHHHHHHHHHHHHHHHHHHHHHH-TT---HHHHHHHHHHHHHHHHHHHHHHHHHHHHHHHHHHHHHHHHHHHHHHHHHHHHHHHHHHHHHHHHHHHHH-------

InterPro domains:
  IPR042531 Phospholipase C-beta, C-terminal domain superfamily [G3DSA:1.20.1230.10] (20-181)

Sequence (186 aa):
MSALTVFFFFQREKILLWYLTASIRSLVSNQTDEWSNNLRRQEKELFELRRQQISDEYDLLKKLLLDAQKNQMDSLKTKLEVETRDLKQAQTRKSMEDTRQIENDRTIASRAEKERRVKETKERNLKLFVEERKRLAMKAEIHQEQLNKRHTEQVDILDREKAKALEQEEMNHRESILASKPESIV

Radius of gyration: 43.88 Å; chains: 1; bounding box: 90×28×136 Å

Organism: NCBI:txid227884

pLDDT: mean 93.88, std 6.5, range [59.44, 98.69]